Protein AF-A0A354ZAT1-F1 (afdb_monomer)

Solvent-accessible surface area (backbone atoms only — not comparable to full-atom values): 16364 Å² total; per-residue (Å²): 134,85,82,77,83,82,85,82,82,86,77,76,84,57,58,40,34,23,43,22,34,60,32,43,41,55,29,75,55,14,59,62,47,50,50,32,38,26,78,68,29,44,32,30,44,38,51,46,43,51,54,50,62,76,42,37,71,60,41,58,76,44,46,62,66,46,53,43,71,86,47,54,79,65,41,61,91,58,48,52,57,36,26,42,52,26,47,53,51,49,50,49,46,51,71,77,30,91,45,67,86,38,47,62,24,37,62,51,99,41,79,90,73,32,40,75,63,92,87,61,65,90,57,41,64,61,43,21,51,54,42,36,51,58,45,59,72,49,46,56,92,81,44,69,57,69,75,29,58,52,30,49,19,36,47,41,25,52,17,45,19,47,44,60,68,75,32,31,26,39,33,48,20,77,90,41,73,73,44,48,58,69,59,41,30,53,61,45,73,42,56,74,38,70,69,54,79,91,43,45,69,59,53,51,54,49,39,49,53,53,49,52,50,39,46,74,33,64,40,49,65,50,48,72,76,63,57,52,37,20,41,38,41,69,43,71,59,66,67,84,59,60,72,55,62,63,61,78,74,73,81,78,85,78,89,72,90,83,75,86,84,70,96,70,74,76,81,73,78,75,66,78,85,72,64,61,64,80,64,33,43,30,34,44,46,72,102

Foldseek 3Di:
DPDDDDDDDDDDAFAEEEEQLCQQQQALCNVVLLQLLLVRHQYEYEQLNVVCLVVVVVCLVPVCLQADPVLVVQADPCRSVSNNNSSVSVVVCVVVDVCVSSNYFYDDPDPVPGRDDPPPDPCLNVQLVLQLCLQLVQADPPPVRCVHSSLSSLSSNLSNQVSSVRYKYKFFDPPDRPGCNCVSCVRSVAAADADDPVCVVVVVVVVVVVVVSCVVSVNVVVVVVPGKMKIKDKDFDDCPVVVRVVVVPPPDDDPDPDDDDPVPPPPVVPDPSDSRRPPMHMYMDID

Mean predicted aligned error: 7.88 Å

pLDDT: mean 84.78, std 16.34, range [35.31, 98.25]

Nearest PDB structures (foldseek):
  5h4g-assembly1_A  TM=4.497E-01  e=1.304E+00  Pyrococcus horikoshii OT3
  1lxc-assembly1_A  TM=4.759E-01  e=4.403E+00  Escherichia coli
  4nqz-assembly1_A  TM=2.431E-01  e=9.212E-01  Pseudomonas aeruginosa PAO1
  4q9n-assembly1_D  TM=2.411E-01  e=9.212E-01  Chlamydia trachomatis F/11-96
  1khd-assembly1_D  TM=2.178E-01  e=7.306E-01  Pectobacterium carotovorum

Structure (mmCIF, N/CA/C/O backbone):
data_AF-A0A354ZAT1-F1
#
_entry.id   AF-A0A354ZAT1-F1
#
loop_
_atom_site.group_PDB
_atom_site.id
_atom_site.type_symbol
_atom_site.label_atom_id
_atom_site.label_alt_id
_atom_site.label_comp_id
_atom_site.label_asym_id
_atom_site.label_entity_id
_atom_site.label_seq_id
_atom_site.pdbx_PDB_ins_code
_atom_site.Cartn_x
_atom_site.Cartn_y
_atom_site.Cartn_z
_atom_site.occupancy
_atom_site.B_iso_or_equiv
_atom_site.auth_seq_id
_atom_site.auth_comp_id
_atom_site.auth_asym_id
_atom_site.auth_atom_id
_atom_site.pdbx_PDB_model_num
ATOM 1 N N . MET A 1 1 ? -44.331 8.308 31.724 1.00 45.69 1 MET A N 1
ATOM 2 C CA . MET A 1 1 ? -42.897 7.994 31.858 1.00 45.69 1 MET A CA 1
ATOM 3 C C . MET A 1 1 ? -42.503 7.260 30.596 1.00 45.69 1 MET A C 1
ATOM 5 O O . MET A 1 1 ? -42.995 6.163 30.393 1.00 45.69 1 MET A O 1
ATOM 9 N N . LEU A 1 2 ? -41.764 7.916 29.702 1.00 49.78 2 LEU A N 1
ATOM 10 C CA . LEU A 1 2 ? -41.142 7.254 28.558 1.00 49.78 2 LEU A CA 1
ATOM 11 C C . LEU A 1 2 ? -39.811 6.713 29.082 1.00 49.78 2 LEU A C 1
ATOM 13 O O . LEU A 1 2 ? -38.930 7.503 29.412 1.00 49.78 2 LEU A O 1
ATOM 17 N N . GLU A 1 3 ? -39.728 5.402 29.286 1.00 57.69 3 GLU A N 1
ATOM 18 C CA . GLU A 1 3 ? -38.453 4.735 29.541 1.00 57.69 3 GLU A CA 1
ATOM 19 C C . GLU A 1 3 ? -37.653 4.793 28.240 1.00 57.69 3 GLU A C 1
ATOM 21 O O . GLU A 1 3 ? -38.068 4.262 27.213 1.00 57.69 3 GLU A O 1
ATOM 26 N N . SER A 1 4 ? -36.560 5.549 28.259 1.00 65.44 4 SER A N 1
ATOM 27 C CA . SER A 1 4 ? -35.633 5.631 27.141 1.00 65.44 4 SER A CA 1
ATOM 28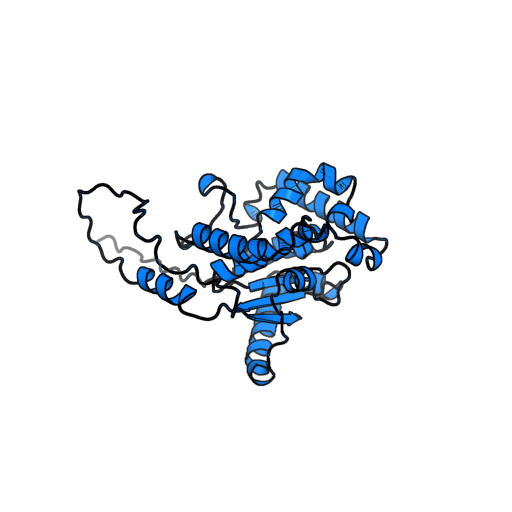 C C . SER A 1 4 ? -34.832 4.332 27.092 1.00 65.44 4 SER A C 1
ATOM 30 O O . SER A 1 4 ? -33.963 4.122 27.940 1.00 65.44 4 SER A O 1
ATOM 32 N N . ASP A 1 5 ? -35.121 3.469 26.119 1.00 65.94 5 ASP A N 1
ATOM 33 C CA . ASP A 1 5 ? -34.273 2.317 25.809 1.00 65.94 5 ASP A CA 1
ATOM 34 C C . ASP A 1 5 ? -32.888 2.816 25.382 1.00 65.94 5 ASP A C 1
ATOM 36 O O . ASP A 1 5 ? -32.735 3.586 24.431 1.00 65.94 5 ASP A O 1
ATOM 40 N N . LEU A 1 6 ? -31.870 2.421 26.143 1.00 66.19 6 LEU A N 1
ATOM 41 C CA . LEU A 1 6 ? -30.494 2.865 25.966 1.00 66.19 6 LEU A CA 1
ATOM 42 C C . LEU A 1 6 ? -29.738 1.794 25.170 1.00 66.19 6 LEU A C 1
ATOM 44 O O . LEU A 1 6 ? -29.291 0.790 25.724 1.00 66.19 6 LEU A O 1
ATOM 48 N N . GLU A 1 7 ? -29.612 1.991 23.857 1.00 61.56 7 GLU A N 1
ATOM 49 C CA . GLU A 1 7 ? -28.817 1.112 22.995 1.00 61.56 7 GLU A CA 1
ATOM 50 C C . GLU A 1 7 ? -27.321 1.448 23.109 1.00 61.56 7 GLU A C 1
ATOM 52 O O . GLU A 1 7 ? -26.850 2.496 22.668 1.00 61.56 7 GLU A O 1
ATOM 57 N N . LEU A 1 8 ? -26.550 0.531 23.698 1.00 63.03 8 LEU A N 1
ATOM 58 C CA . LEU A 1 8 ? -25.088 0.588 23.737 1.00 63.03 8 LEU A CA 1
ATOM 59 C C . LEU A 1 8 ? -24.510 -0.268 22.606 1.00 63.03 8 LEU A C 1
ATOM 61 O O . LEU A 1 8 ? -24.496 -1.496 22.691 1.00 63.03 8 LEU A O 1
ATOM 65 N N . SER A 1 9 ? -23.984 0.367 21.558 1.00 66.25 9 SER A N 1
ATOM 66 C CA . SER A 1 9 ? -23.228 -0.334 20.515 1.00 66.25 9 SER A CA 1
ATOM 67 C C . SER A 1 9 ? -21.727 -0.303 20.818 1.00 66.25 9 SER A C 1
ATOM 69 O O . SER A 1 9 ? -21.104 0.759 20.783 1.00 66.25 9 SER A O 1
ATOM 71 N N . PHE A 1 10 ? -21.116 -1.463 21.062 1.00 64.75 10 PHE A N 1
ATOM 72 C CA . PHE A 1 10 ? -19.660 -1.589 21.143 1.00 64.75 10 PHE A CA 1
ATOM 73 C C . PHE A 1 10 ? -19.090 -1.789 19.736 1.00 64.75 10 PHE A C 1
ATOM 75 O O . PHE A 1 10 ? -19.230 -2.861 19.148 1.00 64.75 10 PHE A O 1
ATOM 82 N N . ARG A 1 11 ? -18.435 -0.765 19.178 1.00 68.75 11 ARG A N 1
ATOM 83 C CA . ARG A 1 11 ? -17.692 -0.900 17.917 1.00 68.75 11 ARG A CA 1
ATOM 84 C C . ARG A 1 11 ? -16.262 -1.335 18.214 1.00 68.75 11 ARG A C 1
ATOM 86 O O . ARG A 1 11 ? -15.481 -0.587 18.795 1.00 68.75 11 ARG A O 1
ATOM 93 N N . THR A 1 12 ? -15.909 -2.553 17.815 1.00 78.19 12 THR A N 1
ATOM 94 C CA . THR A 1 12 ? -14.516 -3.008 17.855 1.00 78.19 12 THR A CA 1
ATOM 95 C C . THR A 1 12 ? -13.712 -2.215 16.826 1.00 78.19 12 THR A C 1
ATOM 97 O O . THR A 1 12 ? -14.108 -2.136 15.663 1.00 78.19 12 THR A O 1
ATOM 100 N N . ARG A 1 13 ? -12.591 -1.616 17.243 1.00 84.81 13 ARG A N 1
ATOM 101 C CA . ARG A 1 13 ? -11.712 -0.871 16.333 1.00 84.81 13 ARG A CA 1
ATOM 102 C C . ARG A 1 13 ? -11.145 -1.822 15.279 1.00 84.81 13 ARG A C 1
ATOM 104 O O . ARG A 1 13 ? -10.523 -2.827 15.628 1.00 84.81 13 ARG A O 1
ATOM 111 N N . ARG A 1 14 ? -11.361 -1.500 14.005 1.00 91.56 14 ARG A N 1
ATOM 112 C CA . ARG A 1 14 ? -10.815 -2.258 12.878 1.00 91.56 14 ARG A CA 1
ATOM 113 C C . ARG A 1 14 ? -9.308 -1.998 12.760 1.00 91.56 14 ARG A C 1
ATOM 115 O O . ARG A 1 14 ? -8.847 -0.898 13.072 1.00 91.56 14 ARG A O 1
ATOM 122 N N . PRO A 1 15 ? -8.506 -3.004 12.377 1.00 94.88 15 PRO A N 1
ATOM 123 C CA . PRO A 1 15 ? -7.102 -2.772 12.078 1.00 94.88 15 PRO A CA 1
ATOM 124 C C . PRO A 1 15 ? -6.982 -1.934 10.800 1.00 94.88 15 PRO A C 1
ATOM 126 O O . PRO A 1 15 ? -7.688 -2.198 9.828 1.00 94.88 15 PRO A O 1
ATOM 129 N N . ALA A 1 16 ? -6.074 -0.960 10.801 1.00 95.94 16 ALA A N 1
ATOM 130 C CA . ALA A 1 16 ? -5.778 -0.147 9.628 1.00 95.94 16 ALA A CA 1
ATOM 131 C C . ALA A 1 16 ? -4.630 -0.762 8.816 1.00 95.94 16 ALA A C 1
ATOM 133 O O . ALA A 1 16 ? -3.583 -1.099 9.382 1.00 95.94 16 ALA A O 1
ATOM 134 N N . TYR A 1 17 ? -4.815 -0.880 7.503 1.00 97.88 17 TYR A N 1
ATOM 135 C CA . TYR A 1 17 ? -3.774 -1.304 6.566 1.00 97.88 17 TYR A CA 1
ATOM 136 C C . TYR A 1 17 ? -3.659 -0.305 5.421 1.00 97.88 17 TYR A C 1
ATOM 138 O O . TYR A 1 17 ? -4.668 0.049 4.819 1.00 97.88 17 TYR A O 1
ATOM 146 N N . VAL A 1 18 ? -2.435 0.107 5.101 1.00 98.25 18 VAL A N 1
ATOM 147 C CA . VAL A 1 18 ? -2.127 0.824 3.861 1.00 98.25 18 VAL A CA 1
ATOM 148 C C . VAL A 1 18 ? -1.716 -0.207 2.824 1.00 98.25 18 VAL A C 1
ATOM 150 O O . VAL A 1 18 ? -0.774 -0.967 3.044 1.00 98.25 18 VAL A O 1
ATOM 153 N N . VAL A 1 19 ? -2.454 -0.288 1.726 1.00 97.81 19 VAL A N 1
ATOM 154 C CA . VAL A 1 19 ? -2.205 -1.258 0.662 1.00 97.81 19 VAL A CA 1
ATOM 155 C C . VAL A 1 19 ? -1.225 -0.648 -0.330 1.00 97.81 19 VAL A C 1
ATOM 157 O O . VAL A 1 19 ? -1.514 0.383 -0.934 1.00 97.81 19 VAL A O 1
ATOM 160 N N . ASP A 1 20 ? -0.081 -1.304 -0.502 1.00 96.81 20 ASP A N 1
ATOM 161 C CA . ASP A 1 20 ? 0.894 -0.957 -1.534 1.00 96.81 20 ASP A CA 1
ATOM 162 C C . ASP A 1 20 ? 0.234 -1.017 -2.928 1.00 96.81 20 ASP A C 1
ATOM 164 O O . ASP A 1 20 ? -0.371 -2.046 -3.264 1.00 96.81 20 ASP A O 1
ATOM 168 N N . PRO A 1 21 ? 0.344 0.034 -3.764 1.00 94.69 21 PRO A N 1
ATOM 169 C CA . PRO A 1 21 ? -0.163 0.023 -5.134 1.00 94.69 21 PRO A CA 1
ATOM 170 C C . PRO A 1 21 ? 0.288 -1.185 -5.943 1.00 94.69 21 PRO A C 1
ATOM 172 O O . PRO A 1 21 ? -0.497 -1.707 -6.726 1.00 94.69 21 PRO A O 1
ATOM 175 N N . MET A 1 22 ? 1.501 -1.690 -5.726 1.00 92.38 22 MET A N 1
ATOM 176 C CA . MET A 1 22 ? 1.994 -2.857 -6.460 1.00 92.38 22 MET A CA 1
ATOM 177 C C . MET A 1 22 ? 1.263 -4.136 -6.055 1.00 92.38 22 MET A C 1
ATOM 179 O O . MET A 1 22 ? 0.960 -4.982 -6.894 1.00 92.38 22 MET A O 1
ATOM 183 N N . LEU A 1 23 ? 0.876 -4.256 -4.786 1.00 95.38 23 LEU A N 1
ATOM 184 C CA . LEU A 1 23 ? -0.004 -5.335 -4.352 1.00 95.38 23 LEU A CA 1
ATOM 185 C C . LEU A 1 23 ? -1.415 -5.167 -4.929 1.00 95.38 23 LEU A C 1
ATOM 187 O O . LEU A 1 23 ? -2.017 -6.145 -5.370 1.00 95.38 23 LEU A O 1
ATOM 191 N N . ALA A 1 24 ? -1.954 -3.949 -4.917 1.00 94.88 24 ALA A N 1
ATOM 192 C CA . ALA A 1 24 ? -3.326 -3.697 -5.344 1.00 94.88 24 ALA A CA 1
ATOM 193 C C . ALA A 1 24 ? -3.513 -3.805 -6.866 1.00 94.88 24 ALA A C 1
ATOM 195 O O . ALA A 1 24 ? -4.515 -4.363 -7.312 1.00 94.88 24 ALA A O 1
ATOM 196 N N . LEU A 1 25 ? -2.576 -3.266 -7.644 1.00 92.69 25 LEU A N 1
ATOM 197 C CA . LEU A 1 25 ? -2.689 -3.065 -9.089 1.00 92.69 25 LEU A CA 1
ATOM 198 C C . LEU A 1 25 ? -1.881 -4.075 -9.892 1.00 92.69 25 LEU A C 1
ATOM 200 O O . LEU A 1 25 ? -2.319 -4.452 -10.969 1.00 92.69 25 LEU A O 1
ATOM 204 N N . ALA A 1 26 ? -0.726 -4.520 -9.394 1.00 87.19 26 ALA A N 1
ATOM 205 C CA . ALA A 1 26 ? 0.143 -5.422 -10.145 1.00 87.19 26 ALA A CA 1
ATOM 206 C C . ALA A 1 26 ? 0.017 -6.899 -9.782 1.00 87.19 26 ALA A C 1
ATOM 208 O O . ALA A 1 26 ? 0.496 -7.759 -10.518 1.00 87.19 26 ALA A O 1
ATOM 209 N N . SER A 1 27 ? -0.666 -7.218 -8.684 1.00 90.12 27 SER A N 1
ATOM 210 C CA . SER A 1 27 ? -1.051 -8.595 -8.409 1.00 90.12 27 SER A CA 1
ATOM 211 C C . SER A 1 27 ? -2.361 -8.940 -9.125 1.00 90.12 27 SER A C 1
ATOM 213 O O . SER A 1 27 ? -3.346 -8.215 -8.945 1.00 90.12 27 SER A O 1
ATOM 215 N N . PRO A 1 28 ? -2.472 -10.110 -9.786 1.00 89.75 28 PRO A N 1
ATOM 216 C CA . PRO A 1 28 ? -3.754 -10.598 -10.309 1.00 89.75 28 PRO A CA 1
ATOM 217 C C . PRO A 1 28 ? -4.795 -10.836 -9.196 1.00 89.75 28 PRO A C 1
ATOM 219 O O . PRO A 1 28 ? -5.991 -10.975 -9.453 1.00 89.75 28 PRO A O 1
ATOM 222 N N . HIS A 1 29 ? -4.361 -10.880 -7.933 1.00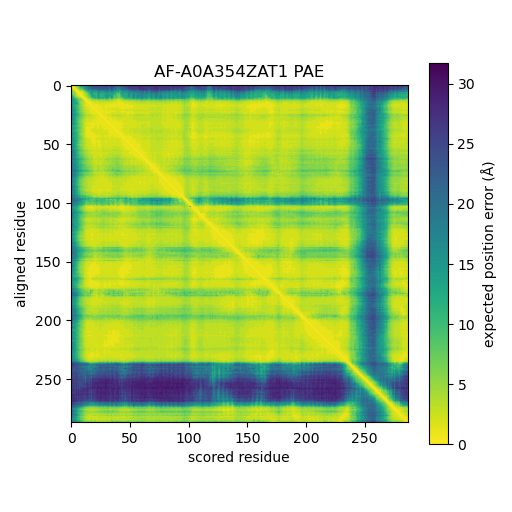 92.94 29 HIS A N 1
ATOM 223 C CA . HIS A 1 29 ? -5.224 -11.037 -6.765 1.00 92.94 29 HIS A CA 1
ATOM 224 C C . HIS A 1 29 ? -5.557 -9.714 -6.061 1.00 92.94 29 HIS A C 1
ATOM 226 O O . HIS A 1 29 ? -6.362 -9.730 -5.128 1.00 92.94 29 HIS A O 1
ATOM 232 N N . GLY A 1 30 ? -4.971 -8.587 -6.480 1.00 93.62 30 GLY A N 1
ATOM 233 C CA . GLY A 1 30 ? -5.014 -7.317 -5.751 1.00 93.62 30 GLY A CA 1
ATOM 234 C C . GLY A 1 30 ? -6.429 -6.779 -5.539 1.00 93.62 30 GLY A C 1
ATOM 235 O O . GLY A 1 30 ? -6.842 -6.564 -4.400 1.00 93.62 30 GLY A O 1
ATOM 236 N N . ALA A 1 31 ? -7.225 -6.666 -6.607 1.00 92.38 31 ALA A N 1
ATOM 237 C CA . ALA A 1 31 ? -8.613 -6.198 -6.518 1.00 92.38 31 ALA A CA 1
ATOM 238 C C . ALA A 1 31 ? -9.479 -7.077 -5.595 1.00 92.38 31 ALA A C 1
ATOM 240 O O . ALA A 1 31 ? -10.216 -6.574 -4.743 1.00 92.38 31 ALA A O 1
ATOM 241 N N . GLN A 1 32 ? -9.357 -8.404 -5.714 1.00 93.25 32 GLN A N 1
ATOM 242 C CA . GLN A 1 32 ? -10.120 -9.343 -4.886 1.00 93.25 32 GLN A CA 1
ATOM 243 C C . GLN A 1 32 ? -9.685 -9.303 -3.420 1.00 93.25 32 GLN A C 1
ATOM 245 O O . GLN A 1 32 ? -10.540 -9.342 -2.535 1.00 93.25 32 GLN A O 1
ATOM 250 N N . LEU A 1 33 ? -8.377 -9.223 -3.158 1.00 96.00 33 LEU A N 1
ATOM 251 C CA . LEU A 1 33 ? -7.825 -9.092 -1.813 1.00 96.00 33 LEU A CA 1
ATOM 252 C C . LEU A 1 33 ? -8.359 -7.827 -1.141 1.00 96.00 33 LEU A C 1
ATOM 254 O O . LEU A 1 33 ? -8.912 -7.909 -0.046 1.00 96.00 33 LEU A O 1
ATOM 258 N N . THR A 1 34 ? -8.226 -6.681 -1.810 1.00 95.44 34 THR A N 1
ATOM 259 C CA . THR A 1 34 ? -8.629 -5.375 -1.282 1.00 95.44 34 THR A CA 1
ATOM 260 C C . THR A 1 34 ? -10.136 -5.313 -1.035 1.00 95.44 34 THR A C 1
ATOM 262 O O . THR A 1 34 ? -10.565 -4.928 0.051 1.00 95.44 34 THR A O 1
ATOM 265 N N . SER A 1 35 ? -10.949 -5.782 -1.989 1.00 93.00 35 SER A N 1
ATOM 266 C CA . SER A 1 35 ? -12.410 -5.841 -1.841 1.00 93.00 35 SER A CA 1
ATOM 267 C C . SER A 1 35 ? -12.852 -6.716 -0.662 1.00 93.00 35 SER A C 1
ATOM 269 O O . SER A 1 35 ? -13.739 -6.334 0.099 1.00 93.00 35 SER A O 1
ATOM 271 N N . ARG A 1 36 ? -12.232 -7.886 -0.476 1.00 94.88 36 ARG A N 1
ATOM 272 C CA . ARG A 1 36 ? -12.567 -8.795 0.630 1.00 94.88 36 ARG A CA 1
ATOM 273 C C . ARG A 1 36 ? -12.125 -8.239 1.976 1.00 94.88 36 ARG A C 1
ATOM 275 O O . ARG A 1 36 ? -12.886 -8.267 2.944 1.00 94.88 36 ARG A O 1
ATOM 282 N N . LEU A 1 37 ? -10.903 -7.721 2.045 1.00 95.94 37 LEU A N 1
ATOM 283 C CA . LEU A 1 37 ? -10.293 -7.279 3.293 1.00 95.94 37 LEU A CA 1
ATOM 284 C C . LEU A 1 37 ? -10.949 -6.005 3.854 1.00 95.94 37 LEU A C 1
ATOM 286 O O . LEU A 1 37 ? -11.048 -5.871 5.074 1.00 95.94 37 LEU A O 1
ATOM 290 N N . SER A 1 38 ? -11.495 -5.121 3.012 1.00 94.12 38 SER A N 1
ATOM 291 C CA . SER A 1 38 ? -12.188 -3.905 3.474 1.00 94.12 38 SER A CA 1
ATOM 292 C C . SER A 1 38 ? -13.488 -4.163 4.244 1.00 94.12 38 SER A C 1
ATOM 294 O O . SER A 1 38 ? -13.993 -3.308 4.982 1.00 94.12 38 SER A O 1
ATOM 296 N N . SER A 1 39 ? -14.026 -5.382 4.154 1.00 93.00 39 SER A N 1
ATOM 297 C CA . SER A 1 39 ? -15.164 -5.793 4.977 1.00 93.00 39 SER A CA 1
ATOM 298 C C . SER A 1 39 ? -14.808 -5.888 6.470 1.00 93.00 39 SER A C 1
ATOM 300 O O . SER A 1 39 ? -15.674 -5.626 7.313 1.00 93.00 39 SER A O 1
ATOM 302 N N . VAL A 1 40 ? -13.541 -6.172 6.804 1.00 94.94 40 VAL A N 1
ATOM 303 C CA . VAL A 1 40 ? -13.059 -6.450 8.173 1.00 94.94 40 VAL A CA 1
ATOM 304 C C . VAL A 1 40 ? -11.943 -5.515 8.660 1.00 94.94 40 VAL A C 1
ATOM 306 O O . VAL A 1 40 ? -11.629 -5.519 9.850 1.00 94.94 40 VAL A O 1
ATOM 309 N N . ALA A 1 41 ? -11.361 -4.703 7.778 1.00 95.50 41 ALA A N 1
ATOM 310 C CA . ALA A 1 41 ? -10.267 -3.780 8.073 1.00 95.50 41 ALA A CA 1
ATOM 311 C C . ALA A 1 41 ? -10.543 -2.379 7.512 1.00 95.50 41 ALA A C 1
ATOM 313 O O . ALA A 1 41 ? -11.325 -2.231 6.573 1.00 95.50 41 ALA A O 1
ATOM 314 N N . ASP A 1 42 ? -9.874 -1.371 8.069 1.00 95.25 42 ASP A N 1
ATOM 315 C CA . ASP A 1 42 ? -9.853 -0.025 7.495 1.00 95.25 42 ASP A CA 1
ATOM 316 C C . ASP A 1 42 ? -8.712 0.029 6.478 1.00 95.25 42 ASP A C 1
ATOM 318 O O . ASP A 1 42 ? -7.533 0.060 6.845 1.00 95.25 42 ASP A O 1
ATOM 322 N N . LEU A 1 43 ? -9.058 -0.037 5.193 1.00 96.69 43 LEU A N 1
ATOM 323 C CA . LEU A 1 43 ? -8.066 -0.035 4.125 1.00 96.69 43 LEU A CA 1
ATOM 324 C C . LEU A 1 43 ? -7.796 1.376 3.639 1.00 96.69 43 LEU A C 1
ATOM 326 O O . LEU A 1 43 ? -8.718 2.152 3.394 1.00 96.69 43 LEU A O 1
ATOM 330 N N . TRP A 1 44 ? -6.516 1.665 3.477 1.00 97.38 44 TRP A N 1
ATOM 331 C CA . TRP A 1 44 ? -6.007 2.897 2.914 1.00 97.38 44 TRP A CA 1
ATOM 332 C C . TRP A 1 44 ? -5.301 2.586 1.603 1.00 97.38 44 TRP A C 1
ATOM 334 O O . TRP A 1 44 ? -4.473 1.677 1.547 1.00 97.38 44 TRP A O 1
ATOM 344 N N . VAL A 1 45 ? -5.626 3.337 0.560 1.00 96.19 45 VAL A N 1
ATOM 345 C CA . VAL A 1 45 ? -4.896 3.336 -0.711 1.00 96.19 45 VAL A CA 1
ATOM 346 C C . VAL A 1 45 ? -4.163 4.662 -0.864 1.00 96.19 45 VAL A C 1
ATOM 348 O O . VAL A 1 45 ? -4.532 5.668 -0.253 1.00 96.19 45 VAL A O 1
ATOM 351 N N . THR A 1 46 ? -3.082 4.657 -1.634 1.00 95.75 46 THR A N 1
ATOM 352 C CA . THR A 1 46 ? -2.223 5.832 -1.793 1.00 95.75 46 THR A CA 1
ATOM 353 C C . THR A 1 46 ? -2.681 6.744 -2.928 1.00 95.75 46 THR A C 1
ATOM 355 O O . THR A 1 46 ? -3.489 6.354 -3.771 1.00 95.75 46 THR A O 1
ATOM 358 N N . ARG A 1 47 ? -2.113 7.952 -2.995 1.00 94.19 47 ARG A N 1
ATOM 359 C CA . ARG A 1 47 ? -2.273 8.858 -4.140 1.00 94.19 47 ARG A CA 1
ATOM 360 C C . ARG A 1 47 ? -1.845 8.181 -5.444 1.00 94.19 47 ARG A C 1
ATOM 362 O O . ARG A 1 47 ? -2.590 8.205 -6.421 1.00 94.19 47 ARG A O 1
ATOM 369 N N . THR A 1 48 ? -0.691 7.514 -5.435 1.00 95.06 48 THR A N 1
ATOM 370 C CA . THR A 1 48 ? -0.184 6.774 -6.599 1.00 95.06 48 THR A CA 1
ATOM 371 C C . THR A 1 48 ? -1.182 5.734 -7.124 1.00 95.06 48 THR A C 1
ATOM 373 O O . THR A 1 48 ? -1.319 5.580 -8.336 1.00 95.06 48 THR A O 1
ATOM 376 N N . PHE A 1 49 ? -1.915 5.036 -6.246 1.00 94.75 49 PHE A N 1
ATOM 377 C CA . PHE A 1 49 ? -2.943 4.081 -6.678 1.00 94.75 49 PHE A CA 1
ATOM 378 C C . PHE A 1 49 ? -3.977 4.748 -7.599 1.00 94.75 49 PHE A C 1
ATOM 380 O O . PHE A 1 49 ? -4.261 4.235 -8.681 1.00 94.75 49 PHE A O 1
ATOM 387 N N . TRP A 1 50 ? -4.493 5.916 -7.204 1.00 92.00 50 TRP A N 1
ATOM 388 C CA . TRP A 1 50 ? -5.468 6.658 -8.003 1.00 92.00 50 TRP A CA 1
ATOM 389 C C . TRP A 1 50 ? -4.871 7.215 -9.284 1.00 92.00 50 TRP A C 1
ATOM 391 O O . TRP A 1 50 ? -5.481 7.069 -10.336 1.00 92.00 50 TRP A O 1
ATOM 401 N N . GLN A 1 51 ? -3.653 7.754 -9.229 1.00 93.31 51 GLN A N 1
ATOM 402 C CA . GLN A 1 51 ? -2.962 8.256 -10.419 1.00 93.31 51 GLN A CA 1
ATOM 403 C C . GLN A 1 51 ? -2.800 7.173 -11.494 1.00 93.31 51 GLN A C 1
ATOM 405 O O . GLN A 1 51 ? -2.999 7.447 -12.676 1.00 93.31 51 GLN A O 1
ATOM 410 N N . VAL A 1 52 ? -2.488 5.933 -11.102 1.00 93.69 52 VAL A N 1
ATOM 411 C CA . VAL A 1 52 ? -2.388 4.809 -12.046 1.00 93.69 52 VAL A CA 1
ATOM 412 C C . VAL A 1 52 ? -3.758 4.422 -12.608 1.00 93.69 52 VAL A C 1
ATOM 414 O O . VAL A 1 52 ? -3.872 4.177 -13.808 1.00 93.69 52 VAL A O 1
ATOM 417 N N . ILE A 1 53 ? -4.804 4.401 -11.776 1.00 92.38 53 ILE A N 1
ATOM 418 C CA . ILE A 1 53 ? -6.178 4.112 -12.217 1.00 92.38 53 ILE A CA 1
ATOM 419 C C . ILE A 1 53 ? -6.731 5.206 -13.141 1.00 92.38 53 ILE A C 1
ATOM 421 O O . ILE A 1 53 ? -7.427 4.895 -14.104 1.00 92.38 53 ILE A O 1
ATOM 425 N N . ASP A 1 54 ? -6.428 6.476 -12.883 1.00 91.94 54 ASP A N 1
ATOM 426 C CA . ASP A 1 54 ? -6.843 7.599 -13.728 1.00 91.94 54 ASP A CA 1
ATOM 427 C C . ASP A 1 54 ? -6.056 7.653 -15.046 1.00 91.94 54 ASP A C 1
ATOM 429 O O . ASP A 1 54 ? -6.597 8.068 -16.069 1.00 91.94 54 ASP A O 1
ATOM 433 N N . ALA A 1 55 ? -4.812 7.168 -15.052 1.00 94.50 55 ALA A N 1
ATOM 434 C CA . ALA A 1 55 ? -3.980 7.012 -16.245 1.00 94.50 55 ALA A CA 1
ATOM 435 C C . ALA A 1 55 ? -4.029 5.586 -16.834 1.00 94.50 55 ALA A C 1
ATOM 437 O O . ALA A 1 55 ? -3.077 5.138 -17.480 1.00 94.50 55 ALA A O 1
ATOM 438 N N . SER A 1 56 ? -5.120 4.847 -16.627 1.00 93.19 56 SER A N 1
ATOM 439 C CA . SER A 1 56 ? -5.194 3.427 -16.988 1.00 93.19 56 SER A CA 1
ATOM 440 C C . SER A 1 56 ? -4.974 3.152 -18.477 1.00 93.19 56 SER A C 1
ATOM 442 O O . SER A 1 56 ? -4.372 2.143 -18.830 1.00 93.19 56 SER A O 1
ATOM 444 N N . GLU A 1 57 ? -5.408 4.036 -19.379 1.00 93.25 57 GLU A N 1
ATOM 445 C CA . GLU A 1 57 ? -5.169 3.892 -20.823 1.00 93.25 57 GLU A CA 1
ATOM 446 C C . GLU A 1 57 ? -3.678 3.861 -21.165 1.00 93.25 57 GLU A C 1
ATOM 448 O O . GLU A 1 57 ? -3.240 2.990 -21.921 1.00 93.25 57 GLU A O 1
ATOM 453 N N . TYR A 1 58 ? -2.895 4.748 -20.546 1.00 94.62 58 TYR A N 1
ATOM 454 C CA . TYR A 1 58 ? -1.444 4.781 -20.697 1.00 94.62 58 TYR A CA 1
ATOM 455 C C . TYR A 1 58 ? -0.827 3.458 -20.226 1.00 94.62 58 TYR A C 1
ATOM 457 O O . TYR A 1 58 ? -0.149 2.776 -20.997 1.00 94.62 58 TYR A O 1
ATOM 465 N N . TYR A 1 59 ? -1.163 3.030 -19.010 1.00 93.62 59 TYR A N 1
ATOM 466 C CA . TYR A 1 59 ? -0.623 1.813 -18.406 1.00 93.62 59 TYR A CA 1
ATOM 467 C C . TYR A 1 59 ? -1.126 0.512 -19.055 1.00 93.62 59 TYR A C 1
ATOM 469 O O . TYR A 1 59 ? -0.443 -0.505 -19.000 1.00 93.62 59 TYR A O 1
ATOM 477 N N . ARG A 1 60 ? -2.279 0.504 -19.735 1.00 91.62 60 ARG A N 1
ATOM 478 C CA . ARG A 1 60 ? -2.692 -0.649 -20.556 1.00 91.62 60 ARG A CA 1
ATOM 479 C C . ARG A 1 60 ? -1.850 -0.768 -21.831 1.00 91.62 60 ARG A C 1
ATOM 481 O O . ARG A 1 60 ? -1.577 -1.890 -22.273 1.00 91.62 60 ARG A O 1
ATOM 488 N N . SER A 1 61 ? -1.456 0.369 -22.413 1.00 93.69 61 SER A N 1
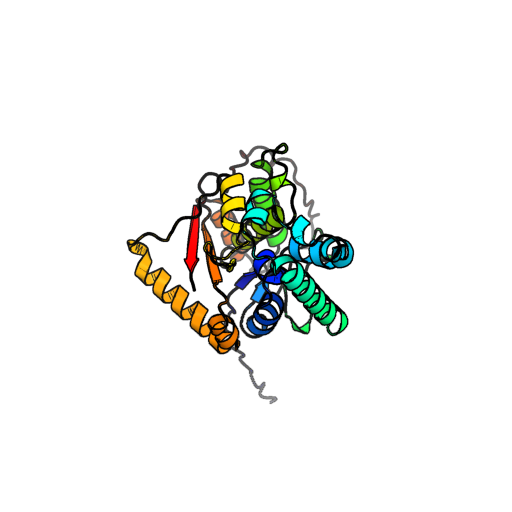ATOM 489 C CA . SER A 1 61 ? -0.634 0.419 -23.629 1.00 93.69 61 SER A CA 1
ATOM 490 C C . SER A 1 61 ? 0.823 0.029 -23.366 1.00 93.69 61 SER A C 1
ATOM 492 O O . SER A 1 61 ? 1.391 -0.738 -24.142 1.00 93.69 61 SER A O 1
ATOM 494 N N . ASP A 1 62 ? 1.377 0.467 -22.234 1.00 93.19 62 ASP A N 1
ATOM 495 C CA . ASP A 1 62 ? 2.718 0.117 -21.769 1.00 93.19 62 ASP A CA 1
ATOM 496 C C . ASP A 1 62 ? 2.681 -0.319 -20.291 1.00 93.19 62 ASP A C 1
ATOM 498 O O . ASP A 1 62 ? 2.938 0.476 -19.385 1.00 93.19 62 ASP A O 1
ATOM 502 N N . PRO A 1 63 ? 2.331 -1.588 -20.014 1.00 89.75 63 PRO A N 1
ATOM 503 C CA . PRO A 1 63 ? 2.185 -2.081 -18.646 1.00 89.75 63 PRO A CA 1
ATOM 504 C C . PRO A 1 63 ? 3.505 -2.108 -17.875 1.00 89.75 63 PRO A C 1
ATOM 506 O O . PRO A 1 63 ? 3.510 -1.986 -16.653 1.00 89.75 63 PRO A O 1
ATOM 509 N N . LEU A 1 64 ? 4.634 -2.237 -18.575 1.00 88.88 64 LEU A N 1
ATOM 510 C CA . LEU A 1 64 ? 5.946 -2.323 -17.941 1.00 88.88 64 LEU A CA 1
ATOM 511 C C . LEU A 1 64 ? 6.484 -0.951 -17.512 1.00 88.88 64 LEU A C 1
ATOM 513 O O . LEU A 1 64 ? 7.400 -0.905 -16.689 1.00 88.88 64 LEU A O 1
ATOM 517 N N . ALA A 1 65 ? 5.884 0.149 -17.986 1.00 90.25 65 ALA A N 1
ATOM 518 C CA . ALA A 1 65 ? 6.210 1.512 -17.561 1.00 90.25 65 ALA A CA 1
ATOM 519 C C . ALA A 1 65 ? 6.036 1.734 -16.051 1.00 90.25 65 ALA A C 1
ATOM 521 O O . ALA A 1 65 ? 6.667 2.625 -15.484 1.00 90.25 65 ALA A O 1
ATOM 522 N N . LEU A 1 66 ? 5.209 0.917 -15.384 1.00 88.81 66 LEU A N 1
ATOM 523 C CA . LEU A 1 66 ? 5.026 0.990 -13.936 1.00 88.81 66 LEU A CA 1
ATOM 524 C C . LEU A 1 66 ? 6.305 0.623 -13.172 1.00 88.81 66 LEU A C 1
ATOM 526 O O . LEU A 1 66 ? 6.522 1.177 -12.101 1.00 88.81 66 LEU A O 1
ATOM 530 N N . TRP A 1 67 ? 7.144 -0.268 -13.710 1.00 89.69 67 TRP A N 1
ATOM 531 C CA . TRP A 1 67 ? 8.354 -0.793 -13.065 1.00 89.69 67 TRP A CA 1
ATOM 532 C C . TRP A 1 67 ? 9.634 -0.127 -13.584 1.00 89.69 67 TRP A C 1
ATOM 534 O O . TRP A 1 67 ? 9.677 0.289 -14.746 1.00 89.69 67 TRP A O 1
ATOM 544 N N . PRO A 1 68 ? 10.715 -0.076 -12.782 1.00 87.19 68 PRO A N 1
ATOM 545 C CA . PRO A 1 68 ? 12.026 0.326 -13.271 1.00 87.19 68 PRO A CA 1
ATOM 546 C C . PRO A 1 68 ? 12.641 -0.815 -14.092 1.00 87.19 68 PRO A C 1
ATOM 548 O O . PRO A 1 68 ? 12.286 -1.983 -13.910 1.00 87.19 68 PRO A O 1
ATOM 551 N N . GLU A 1 69 ? 13.584 -0.492 -14.973 1.00 87.81 69 GLU A N 1
ATOM 552 C CA . GLU A 1 69 ? 14.219 -1.478 -15.855 1.00 87.81 69 GLU A CA 1
ATOM 553 C C . GLU A 1 69 ? 14.826 -2.657 -15.077 1.00 87.81 69 GLU A C 1
ATOM 555 O O . GLU A 1 69 ? 14.570 -3.806 -15.431 1.00 87.81 69 GLU A O 1
ATOM 560 N N . GLU A 1 70 ? 15.487 -2.393 -13.941 1.00 86.88 70 GLU A N 1
ATOM 561 C CA . GLU A 1 70 ? 16.141 -3.439 -13.135 1.00 86.88 70 GLU A CA 1
ATOM 562 C C . GLU A 1 70 ? 15.173 -4.504 -12.598 1.00 86.88 70 GLU A C 1
ATOM 564 O O . GLU A 1 70 ? 15.565 -5.643 -12.350 1.00 86.88 70 GLU A O 1
ATOM 569 N N . VAL A 1 71 ? 13.902 -4.147 -12.386 1.00 86.88 71 VAL A N 1
ATOM 570 C CA . VAL A 1 71 ? 12.888 -5.101 -11.913 1.00 86.88 71 VAL A CA 1
ATOM 571 C C . VAL A 1 71 ? 12.240 -5.819 -13.092 1.00 86.88 71 VAL A C 1
ATOM 573 O O . VAL A 1 71 ? 11.933 -7.003 -12.963 1.00 86.88 71 VAL A O 1
ATOM 576 N N . ARG A 1 72 ? 12.065 -5.141 -14.240 1.00 88.81 72 ARG A N 1
ATOM 577 C CA . ARG A 1 72 ? 11.436 -5.713 -15.446 1.00 88.81 72 ARG A CA 1
ATOM 578 C C . ARG A 1 72 ? 12.156 -6.969 -15.923 1.00 88.81 72 ARG A C 1
ATOM 580 O O . ARG A 1 72 ? 11.492 -7.926 -16.308 1.00 88.81 72 ARG A O 1
ATOM 587 N N . GLU A 1 73 ? 13.486 -6.988 -15.857 1.00 86.50 73 GLU A N 1
ATOM 588 C CA . GLU A 1 73 ? 14.301 -8.135 -16.287 1.00 86.50 73 GLU A CA 1
ATOM 589 C C . GLU A 1 73 ? 13.985 -9.428 -15.516 1.00 86.50 73 GLU A C 1
ATOM 591 O O . GLU A 1 73 ? 14.130 -10.524 -16.056 1.00 86.50 73 GLU A O 1
ATOM 596 N N . GLY A 1 74 ? 13.533 -9.313 -14.263 1.00 85.25 74 GLY A N 1
ATOM 597 C CA . GLY A 1 74 ? 13.183 -10.449 -13.407 1.00 85.25 74 GLY A CA 1
ATOM 598 C C . GLY A 1 74 ? 11.703 -10.838 -13.432 1.00 85.25 74 GLY A C 1
ATOM 599 O O . GLY A 1 74 ? 11.303 -11.743 -12.694 1.00 85.25 74 GLY A O 1
ATOM 600 N N . MET A 1 75 ? 10.868 -10.150 -14.215 1.00 89.12 75 MET A N 1
ATOM 601 C CA . MET A 1 75 ? 9.425 -10.395 -14.236 1.00 89.12 75 MET A CA 1
ATOM 602 C C . MET A 1 75 ? 9.056 -11.601 -15.111 1.00 89.12 75 MET A C 1
ATOM 604 O O . MET A 1 75 ? 9.705 -11.861 -16.124 1.00 89.12 75 MET A O 1
ATOM 608 N N . PRO A 1 76 ? 7.987 -12.342 -14.761 1.00 89.94 76 PRO A N 1
ATOM 609 C CA . PRO A 1 76 ? 7.467 -13.383 -15.636 1.00 89.94 76 PRO A CA 1
ATOM 610 C C . PRO A 1 76 ? 6.920 -12.773 -16.932 1.00 89.94 76 PRO A C 1
ATOM 612 O O . PRO A 1 76 ? 6.382 -11.667 -16.929 1.00 89.94 76 PRO A O 1
ATOM 615 N N . GLU A 1 77 ? 6.964 -13.535 -18.027 1.00 89.38 77 GLU A N 1
ATOM 616 C CA . GLU A 1 77 ? 6.412 -13.110 -19.326 1.00 89.38 77 GLU A CA 1
ATOM 617 C C . GLU A 1 77 ? 4.918 -12.740 -19.246 1.00 89.38 77 GLU A C 1
ATOM 619 O O . GLU A 1 77 ? 4.442 -11.901 -20.010 1.00 89.38 77 GLU A O 1
ATOM 624 N N . SER A 1 78 ? 4.178 -13.325 -18.294 1.00 90.69 78 SER A N 1
ATOM 625 C CA . SER A 1 78 ? 2.760 -13.029 -18.064 1.00 90.69 78 SER A CA 1
ATOM 626 C C . SER A 1 78 ? 2.503 -11.689 -17.375 1.00 90.69 78 SER A C 1
ATOM 628 O O . SER A 1 78 ? 1.375 -11.210 -17.428 1.00 90.69 78 SER A O 1
ATOM 630 N N . ALA A 1 79 ? 3.510 -11.052 -16.765 1.00 90.06 79 ALA A N 1
ATOM 631 C CA . ALA A 1 79 ? 3.313 -9.902 -15.881 1.00 90.06 79 ALA A CA 1
ATOM 632 C C . ALA A 1 79 ? 2.572 -8.734 -16.542 1.00 90.06 79 ALA A C 1
ATOM 634 O O . ALA A 1 79 ? 1.712 -8.105 -15.928 1.00 90.06 79 ALA A O 1
ATOM 635 N N . ALA A 1 80 ? 2.892 -8.458 -17.807 1.00 91.62 80 ALA A N 1
ATOM 636 C CA . ALA A 1 80 ? 2.231 -7.418 -18.583 1.00 91.62 80 ALA A CA 1
ATOM 637 C C . ALA A 1 80 ? 0.726 -7.689 -18.736 1.00 91.62 80 ALA A C 1
ATOM 639 O O . ALA A 1 80 ? -0.083 -6.770 -18.629 1.00 91.62 80 ALA A O 1
ATOM 640 N N . GLU A 1 81 ? 0.353 -8.946 -18.979 1.00 92.56 81 GLU A N 1
ATOM 641 C CA . GLU A 1 81 ? -1.045 -9.341 -19.141 1.00 92.56 81 GLU A CA 1
ATOM 642 C C . GLU A 1 81 ? -1.777 -9.409 -17.799 1.00 92.56 81 GLU A C 1
ATOM 644 O O . GLU A 1 81 ? -2.887 -8.891 -17.684 1.00 92.56 81 GLU A O 1
ATOM 649 N N . ASP A 1 82 ? -1.121 -9.944 -16.767 1.00 90.75 82 ASP A N 1
ATOM 650 C CA . ASP A 1 82 ? -1.646 -9.984 -15.401 1.00 90.75 82 ASP A CA 1
ATOM 651 C C . ASP A 1 82 ? -1.976 -8.566 -14.899 1.00 90.75 82 ASP A C 1
ATOM 653 O O . ASP A 1 82 ? -3.040 -8.331 -14.319 1.00 90.75 82 ASP A O 1
ATOM 657 N N . PHE A 1 83 ? -1.109 -7.590 -15.188 1.00 92.00 83 PHE A N 1
ATOM 658 C CA . PHE A 1 83 ? -1.337 -6.186 -14.849 1.00 92.00 83 PHE A CA 1
ATOM 659 C C . PHE A 1 83 ? -2.482 -5.555 -15.651 1.00 92.00 83 PHE A C 1
ATOM 661 O O . PHE A 1 83 ? -3.335 -4.882 -15.070 1.00 92.00 83 PHE A O 1
ATOM 668 N N . ARG A 1 84 ? -2.573 -5.798 -16.969 1.00 93.31 84 ARG A N 1
ATOM 669 C CA . ARG A 1 84 ? -3.719 -5.325 -17.772 1.00 93.31 84 ARG A CA 1
ATOM 670 C C . ARG A 1 84 ? -5.037 -5.872 -17.239 1.00 93.31 84 ARG A C 1
ATOM 672 O O . ARG A 1 84 ? -6.013 -5.127 -17.144 1.00 93.31 84 ARG A O 1
ATOM 679 N N . GLN A 1 85 ? -5.061 -7.152 -16.872 1.00 92.25 85 GLN A N 1
ATOM 680 C CA . GLN A 1 85 ? -6.238 -7.784 -16.292 1.00 92.25 85 GLN A CA 1
ATOM 681 C C . GLN A 1 85 ? -6.592 -7.161 -14.938 1.00 92.25 85 GLN A C 1
ATOM 683 O O . GLN A 1 85 ? -7.762 -6.875 -14.683 1.00 92.25 85 GLN A O 1
ATOM 688 N N . ALA A 1 86 ? -5.600 -6.909 -14.084 1.00 92.06 86 ALA A N 1
ATOM 689 C CA . ALA A 1 86 ? -5.812 -6.255 -12.800 1.00 92.06 86 ALA A CA 1
ATOM 690 C C . ALA A 1 86 ? -6.357 -4.822 -12.956 1.00 92.06 86 ALA A C 1
ATOM 692 O O . ALA A 1 86 ? -7.312 -4.464 -12.262 1.00 92.06 86 ALA A O 1
ATOM 693 N N . LEU A 1 87 ? -5.835 -4.031 -13.901 1.00 92.81 87 LEU A N 1
ATOM 694 C CA . LEU A 1 87 ? -6.378 -2.706 -14.226 1.00 92.81 87 LEU A CA 1
ATOM 695 C C . LEU A 1 87 ? -7.828 -2.788 -14.711 1.00 92.81 87 LEU A C 1
ATOM 697 O O . LEU A 1 87 ? -8.677 -2.060 -14.201 1.00 92.81 87 LEU A O 1
ATOM 701 N N . ALA A 1 88 ? -8.134 -3.704 -15.634 1.00 91.38 88 ALA A N 1
ATOM 702 C CA . ALA A 1 88 ? -9.493 -3.887 -16.140 1.00 91.38 88 ALA A CA 1
ATOM 703 C C . ALA A 1 88 ? -10.488 -4.240 -15.019 1.00 91.38 88 ALA A C 1
ATOM 705 O O . ALA A 1 88 ? -11.608 -3.730 -14.997 1.00 91.38 88 ALA A O 1
ATOM 706 N N . LEU A 1 89 ? -10.073 -5.065 -14.050 1.00 91.06 89 LEU A N 1
ATOM 707 C CA . LEU A 1 89 ? -10.890 -5.384 -12.876 1.00 91.06 89 LEU A CA 1
ATOM 708 C C . LEU A 1 89 ? -11.151 -4.150 -12.009 1.00 91.06 89 LEU A C 1
ATOM 710 O O . LEU A 1 89 ? -12.281 -3.938 -11.573 1.00 91.06 89 LEU A O 1
ATOM 714 N N . TRP A 1 90 ? -10.137 -3.324 -11.754 1.00 91.38 90 TRP A N 1
ATOM 715 C CA . TRP A 1 90 ? -10.315 -2.101 -10.969 1.00 91.38 90 TRP A CA 1
ATOM 716 C C . TRP A 1 90 ? -11.211 -1.075 -11.655 1.00 91.38 90 TRP A C 1
ATOM 718 O O . TRP A 1 90 ? -12.004 -0.408 -10.992 1.00 91.38 90 TRP A O 1
ATOM 728 N N . GLU A 1 91 ? -11.139 -0.980 -12.976 1.00 89.06 91 GLU A N 1
ATOM 729 C CA . GLU A 1 91 ? -12.040 -0.136 -13.756 1.00 89.06 91 GLU A CA 1
ATOM 730 C C . GLU A 1 91 ? -13.473 -0.641 -13.715 1.00 89.06 91 GLU A C 1
ATOM 732 O O . GLU A 1 91 ? -14.392 0.155 -13.537 1.00 89.06 91 GLU A O 1
ATOM 737 N N . GLU A 1 92 ? -13.674 -1.956 -13.814 1.00 88.06 92 GLU A N 1
ATOM 738 C CA . GLU A 1 92 ? -14.993 -2.554 -13.632 1.00 88.06 92 GLU A CA 1
ATOM 739 C C . GLU A 1 92 ? -15.541 -2.224 -12.235 1.00 88.06 92 GLU A C 1
ATOM 741 O O . GLU A 1 92 ? -16.691 -1.803 -12.099 1.00 88.06 92 GLU A O 1
ATOM 746 N N . VAL A 1 93 ? -14.712 -2.347 -11.190 1.00 85.50 93 VAL A N 1
ATOM 747 C CA . VAL A 1 93 ? -15.095 -1.984 -9.818 1.00 85.50 93 VAL A CA 1
ATOM 748 C C . VAL A 1 93 ? -15.470 -0.502 -9.731 1.00 85.50 93 VAL A C 1
ATOM 750 O O . VAL A 1 93 ? -16.517 -0.196 -9.163 1.00 85.50 93 VAL A O 1
ATOM 753 N N . ARG A 1 94 ? -14.684 0.398 -10.335 1.00 84.44 94 ARG A N 1
ATOM 754 C CA . ARG A 1 94 ? -14.949 1.849 -10.395 1.00 84.44 94 ARG A CA 1
ATOM 755 C C . ARG A 1 94 ? -16.222 2.205 -11.170 1.00 84.44 94 ARG A C 1
ATOM 757 O O . ARG A 1 94 ? -16.868 3.199 -10.862 1.00 84.44 94 ARG A O 1
ATOM 764 N N . GLN A 1 95 ? -16.578 1.434 -12.194 1.00 84.56 95 GLN A N 1
ATOM 765 C CA . GLN A 1 95 ? -17.792 1.667 -12.984 1.00 84.56 95 GLN A CA 1
ATOM 766 C C . GLN A 1 95 ? -19.047 1.130 -12.290 1.00 84.56 95 GLN A C 1
ATOM 768 O O . GLN A 1 95 ? -20.114 1.735 -12.374 1.00 84.56 95 GLN A O 1
ATOM 773 N N . ARG A 1 96 ? -18.938 -0.028 -11.628 1.00 80.44 96 ARG A N 1
ATOM 774 C CA . ARG A 1 96 ? -20.067 -0.700 -10.960 1.00 80.44 96 ARG A CA 1
ATOM 775 C C . ARG A 1 96 ? -20.386 -0.111 -9.600 1.00 80.44 96 ARG A C 1
ATOM 777 O O . ARG A 1 96 ? -21.525 -0.175 -9.147 1.00 80.44 96 ARG A O 1
ATOM 784 N N . THR A 1 97 ? -19.364 0.395 -8.936 1.00 63.84 97 THR A N 1
ATOM 785 C CA . THR A 1 97 ? -19.441 1.009 -7.625 1.00 63.84 97 THR A CA 1
ATOM 786 C C . THR A 1 97 ? -18.703 2.326 -7.750 1.00 63.84 97 THR A C 1
ATOM 788 O O . THR A 1 97 ? -17.613 2.354 -8.303 1.00 63.84 97 THR A O 1
ATOM 791 N N . ASP A 1 98 ? -19.217 3.406 -7.185 1.00 66.50 98 ASP A N 1
ATOM 792 C CA . ASP A 1 98 ? -18.441 4.626 -6.908 1.00 66.50 98 ASP A CA 1
ATOM 793 C C . ASP A 1 98 ? -17.300 4.373 -5.887 1.00 66.50 98 ASP A C 1
ATOM 795 O O . ASP A 1 98 ? -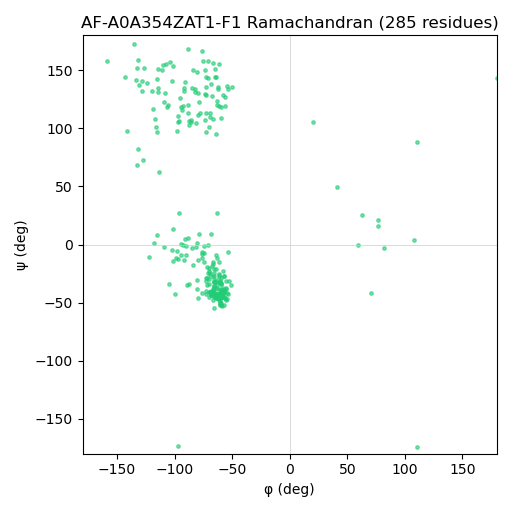16.922 5.254 -5.123 1.00 66.50 98 ASP A O 1
ATOM 799 N N . LEU A 1 99 ? -16.791 3.135 -5.823 1.00 67.50 99 LEU A N 1
ATOM 800 C CA . LEU A 1 99 ? -15.825 2.572 -4.887 1.00 67.50 99 LEU A CA 1
ATOM 801 C C . LEU A 1 99 ? -16.270 2.621 -3.417 1.00 67.50 99 LEU A C 1
ATOM 803 O O . LEU A 1 99 ? -15.586 2.062 -2.556 1.00 67.50 99 LEU A O 1
ATOM 807 N N . SER A 1 100 ? -17.463 3.157 -3.125 1.00 64.88 100 SER A N 1
ATOM 808 C CA . SER A 1 100 ? -18.036 3.232 -1.774 1.00 64.88 100 SER A CA 1
ATOM 809 C C . SER A 1 100 ? -18.206 1.854 -1.131 1.00 64.88 100 SER A C 1
ATOM 811 O O . SER A 1 100 ? -17.993 1.678 0.072 1.00 64.88 100 SER A O 1
ATOM 813 N N . HIS A 1 101 ? -18.511 0.833 -1.936 1.00 68.81 101 HIS A N 1
ATOM 814 C CA . HIS A 1 101 ? -18.650 -0.546 -1.472 1.00 68.81 101 HIS A CA 1
ATOM 815 C C . HIS A 1 101 ? -17.320 -1.172 -1.038 1.00 68.81 101 HIS A C 1
ATOM 817 O O . HIS A 1 101 ? -17.318 -2.058 -0.183 1.00 68.81 101 HIS A O 1
ATOM 823 N N . CYS A 1 102 ? -16.194 -0.697 -1.576 1.00 70.31 102 CYS A N 1
ATOM 824 C CA . CYS A 1 102 ? -14.869 -1.173 -1.202 1.00 70.31 102 CYS A CA 1
ATOM 825 C C . CYS A 1 102 ? -14.341 -0.524 0.083 1.00 70.31 102 CYS A C 1
ATOM 827 O O . CYS A 1 102 ? -13.270 -0.937 0.509 1.00 70.31 102 CYS A O 1
ATOM 829 N N . ARG A 1 103 ? -15.065 0.421 0.715 1.00 86.81 103 ARG A N 1
ATOM 830 C CA . ARG A 1 103 ? -14.677 1.102 1.972 1.00 86.81 103 ARG A CA 1
ATOM 831 C C . ARG A 1 103 ? -13.184 1.455 2.017 1.00 86.81 103 ARG A C 1
ATOM 833 O O . ARG A 1 103 ? -12.478 1.101 2.963 1.00 86.81 103 ARG A O 1
ATOM 840 N N . LEU A 1 104 ? -12.712 2.085 0.945 1.00 92.88 104 LEU A N 1
ATOM 841 C CA . LEU A 1 104 ? -11.334 2.540 0.823 1.00 92.88 104 LEU A CA 1
ATOM 842 C C . LEU A 1 104 ? -11.232 3.967 1.338 1.00 92.88 104 LEU A C 1
ATOM 844 O O . LEU A 1 104 ? -12.100 4.791 1.068 1.00 92.88 104 LEU A O 1
ATOM 848 N N . ASN A 1 105 ? -10.154 4.236 2.055 1.00 95.00 105 ASN A N 1
ATOM 849 C CA . ASN A 1 105 ? -9.780 5.558 2.527 1.00 95.00 105 ASN A CA 1
ATOM 850 C C . ASN A 1 105 ? -8.529 5.998 1.767 1.00 95.00 105 ASN A C 1
ATOM 852 O O . ASN A 1 105 ? -7.723 5.158 1.358 1.00 95.00 105 ASN A O 1
ATOM 856 N N . TRP A 1 106 ? -8.349 7.293 1.559 1.00 95.00 106 TRP A N 1
ATOM 857 C CA . TRP A 1 106 ? -7.170 7.816 0.878 1.00 95.00 106 TRP A CA 1
ATOM 858 C C . TRP A 1 106 ? -6.941 9.281 1.218 1.00 95.00 106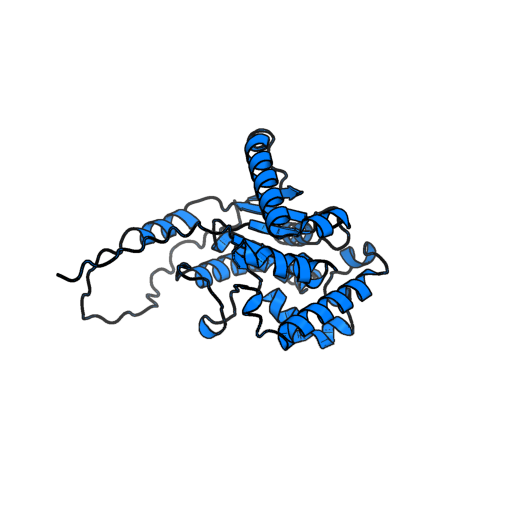 TRP A C 1
ATOM 860 O O . TRP A 1 106 ? -7.858 10.013 1.594 1.00 95.00 106 TRP A O 1
ATOM 870 N N . VAL A 1 107 ? -5.693 9.698 1.038 1.00 92.75 107 VAL A N 1
ATOM 871 C CA . VAL A 1 107 ? -5.267 11.093 1.129 1.00 92.75 107 VAL A CA 1
ATOM 872 C C . VAL A 1 107 ? -5.021 11.594 -0.293 1.00 92.75 107 VAL A C 1
ATOM 874 O O . VAL A 1 107 ? -4.221 11.003 -1.016 1.00 92.75 107 VAL A O 1
ATOM 877 N N . SER A 1 108 ? -5.753 12.630 -0.703 1.00 89.06 108 SER A N 1
ATOM 878 C CA . SER A 1 108 ? -5.565 13.334 -1.981 1.00 89.06 108 SER A CA 1
ATOM 879 C C . SER A 1 108 ? -4.707 14.593 -1.783 1.00 89.06 108 SER A C 1
ATOM 881 O O . SER A 1 108 ? -4.189 14.850 -0.698 1.00 89.06 108 SER A O 1
ATOM 883 N N . ASP A 1 109 ? -4.574 15.404 -2.829 1.00 83.31 109 ASP A N 1
ATOM 884 C CA . ASP A 1 109 ? -3.914 16.716 -2.799 1.00 83.31 109 ASP A CA 1
ATOM 885 C C . ASP A 1 109 ? -4.717 17.761 -2.011 1.00 83.31 109 ASP A C 1
ATOM 887 O O . ASP A 1 109 ? -4.176 18.767 -1.554 1.00 83.31 109 ASP A O 1
ATOM 891 N N . SER A 1 110 ? -6.016 17.516 -1.822 1.00 84.50 110 SER A N 1
ATOM 892 C CA . SER A 1 110 ? -6.913 18.371 -1.052 1.00 84.50 110 SER A CA 1
ATOM 893 C C . SER A 1 110 ? -7.762 17.568 -0.065 1.00 84.50 110 SER A C 1
ATOM 895 O O . SER A 1 110 ? -8.102 16.403 -0.293 1.00 84.50 110 SER A O 1
ATOM 897 N N . LEU A 1 111 ? -8.165 18.209 1.039 1.00 84.19 111 LEU A N 1
ATOM 898 C CA . LEU A 1 111 ? -9.091 17.610 2.009 1.00 84.19 111 LEU A CA 1
ATOM 899 C C . LEU A 1 111 ? -10.453 17.281 1.382 1.00 84.19 111 LEU A C 1
ATOM 901 O O . LEU A 1 111 ? -11.079 16.306 1.775 1.00 84.19 111 LEU A O 1
ATOM 905 N N . THR A 1 112 ? -10.896 18.070 0.401 1.00 86.62 112 THR A N 1
ATOM 906 C CA . THR A 1 112 ? -12.184 17.896 -0.288 1.00 86.62 112 THR A CA 1
ATOM 907 C C . THR A 1 112 ? -12.229 16.678 -1.204 1.00 86.62 112 THR A C 1
ATOM 909 O O . THR A 1 112 ? -13.310 16.168 -1.479 1.00 86.62 112 THR A O 1
ATOM 912 N N . GLU A 1 113 ? -11.074 16.218 -1.678 1.00 86.06 113 GLU A N 1
ATOM 913 C CA . GLU A 1 113 ? -10.941 15.040 -2.545 1.00 86.06 113 GLU A CA 1
ATOM 914 C C . GLU A 1 113 ? -10.448 13.806 -1.784 1.00 86.06 113 GLU A C 1
ATOM 916 O O . GLU A 1 113 ? -10.333 12.727 -2.360 1.00 86.06 113 GLU A O 1
ATOM 921 N N . SER A 1 114 ? -10.117 13.963 -0.503 1.00 89.69 114 SER A N 1
ATOM 922 C CA . SER A 1 114 ? -9.691 12.871 0.367 1.00 89.69 114 SER A CA 1
ATOM 923 C C . SER A 1 114 ? -10.902 12.143 0.948 1.00 89.69 114 SER A C 1
ATOM 925 O O . SER A 1 114 ? -11.940 12.753 1.207 1.00 89.69 114 SER A O 1
ATOM 927 N N . ALA A 1 115 ? -10.754 10.848 1.220 1.00 91.94 115 ALA A N 1
ATOM 928 C CA . ALA A 1 115 ? -11.758 10.074 1.941 1.00 91.94 115 ALA A CA 1
ATOM 929 C C . ALA A 1 115 ? -11.162 9.534 3.236 1.00 91.94 115 ALA A C 1
ATOM 931 O O . ALA A 1 115 ? -10.235 8.721 3.225 1.00 91.94 115 ALA A O 1
ATOM 932 N N . PHE A 1 116 ? -11.722 9.984 4.354 1.00 91.75 116 PHE A N 1
ATOM 933 C CA . PHE A 1 116 ? -11.276 9.625 5.691 1.00 91.75 116 PHE A CA 1
ATOM 934 C C . PHE A 1 116 ? -12.363 8.831 6.423 1.00 91.75 116 PHE A C 1
ATOM 936 O O . PHE A 1 116 ? -13.543 9.174 6.311 1.00 91.75 116 PHE A O 1
ATOM 943 N N . PRO A 1 117 ? -11.998 7.815 7.221 1.00 90.56 117 PRO A N 1
ATOM 944 C CA . PRO A 1 117 ? -12.936 7.199 8.144 1.00 90.56 117 PRO A CA 1
ATOM 945 C C . PRO A 1 117 ? -13.261 8.155 9.302 1.00 90.56 117 PRO A C 1
ATOM 947 O O . PRO A 1 117 ? -12.473 9.046 9.643 1.00 90.56 117 PRO A O 1
ATOM 950 N N . ASP A 1 118 ? -14.406 7.934 9.949 1.00 85.81 118 ASP A N 1
ATOM 951 C CA . ASP A 1 118 ? -14.816 8.695 11.132 1.00 85.81 118 ASP A CA 1
ATOM 952 C C . ASP A 1 118 ? -13.735 8.662 12.226 1.00 85.81 118 ASP A C 1
ATOM 954 O O . ASP A 1 118 ? -13.175 7.609 12.543 1.00 85.81 118 ASP A O 1
ATOM 958 N N . GLY A 1 119 ? -13.468 9.815 12.845 1.00 86.38 119 GLY A N 1
ATOM 959 C CA . GLY A 1 119 ? -12.473 9.928 13.916 1.00 86.38 119 GLY A CA 1
ATOM 960 C C . GLY A 1 119 ? -11.020 9.930 13.434 1.00 86.38 119 GLY A C 1
ATOM 961 O O . GLY A 1 119 ? -10.112 9.718 14.237 1.00 86.38 119 GLY A O 1
ATOM 962 N N . THR A 1 120 ? -10.786 10.163 12.140 1.00 89.44 120 THR A N 1
ATOM 963 C CA . THR A 1 120 ? -9.443 10.452 11.626 1.00 89.44 120 THR A CA 1
ATOM 964 C C . THR A 1 120 ? -8.906 11.741 12.239 1.00 89.44 120 THR A C 1
ATOM 966 O O . THR A 1 120 ? -9.618 12.740 12.326 1.00 89.44 120 THR A O 1
ATOM 969 N N . ALA A 1 121 ? -7.641 11.715 12.659 1.00 89.25 121 ALA A N 1
ATOM 970 C CA . ALA A 1 121 ? -6.985 12.874 13.244 1.00 89.25 121 ALA A CA 1
ATOM 971 C C . ALA A 1 121 ? -6.905 14.033 12.224 1.00 89.25 121 ALA A C 1
ATOM 973 O O . ALA A 1 121 ? -6.522 13.801 11.073 1.00 89.25 121 ALA A O 1
ATOM 974 N N . PRO A 1 122 ? -7.238 15.275 12.623 1.00 87.69 122 PRO A N 1
ATOM 975 C CA . PRO A 1 122 ? -7.347 16.410 11.700 1.00 87.69 122 PRO A CA 1
ATOM 976 C C . PRO A 1 122 ? -6.009 16.815 11.064 1.00 87.69 122 PRO A C 1
ATOM 978 O O . PRO A 1 122 ? -5.987 17.424 10.001 1.00 87.69 122 PRO A O 1
ATOM 981 N N . ASP A 1 123 ? -4.891 16.450 11.690 1.00 90.38 123 ASP A N 1
ATOM 982 C CA . ASP A 1 123 ? -3.529 16.729 11.236 1.00 90.38 123 ASP A CA 1
ATOM 983 C C . ASP A 1 123 ? -2.943 15.615 10.342 1.00 90.38 123 ASP A C 1
ATOM 985 O O . ASP A 1 123 ? -1.762 15.659 9.992 1.00 90.38 123 ASP A O 1
ATOM 989 N N . LEU A 1 124 ? -3.728 14.585 9.986 1.00 92.25 124 LEU A N 1
ATOM 990 C CA . LEU A 1 124 ? -3.238 13.439 9.210 1.00 92.25 124 LEU A CA 1
ATOM 991 C C . LEU A 1 124 ? -2.612 13.873 7.879 1.00 92.25 124 LEU A C 1
ATOM 993 O O . LEU A 1 124 ? -1.529 13.397 7.546 1.00 92.25 124 LEU A O 1
ATOM 997 N N . LEU A 1 125 ? -3.272 14.771 7.139 1.00 92.31 125 LEU A N 1
ATOM 998 C CA . LEU A 1 125 ? -2.777 15.261 5.849 1.00 92.31 125 LEU A CA 1
ATOM 999 C C . LEU A 1 125 ? -1.426 15.969 6.012 1.00 92.31 125 LEU A C 1
ATOM 1001 O O . LEU A 1 125 ? -0.476 15.658 5.304 1.00 92.31 125 LEU A O 1
ATOM 1005 N N . GLU A 1 126 ? -1.310 16.868 6.989 1.00 91.44 126 GLU A N 1
ATOM 1006 C CA . GLU A 1 126 ? -0.066 17.596 7.257 1.00 91.44 126 GLU A CA 1
ATOM 1007 C C . GLU A 1 126 ? 1.076 16.644 7.647 1.00 91.44 126 GLU A C 1
ATOM 1009 O O . GLU A 1 126 ? 2.200 16.769 7.154 1.00 91.44 126 GLU A O 1
ATOM 1014 N N . ARG A 1 127 ? 0.794 15.653 8.505 1.00 92.06 127 ARG A N 1
ATOM 1015 C CA . ARG A 1 127 ? 1.773 14.623 8.883 1.00 92.06 127 ARG A CA 1
ATOM 1016 C C . ARG A 1 127 ? 2.207 13.787 7.691 1.00 92.06 127 ARG A C 1
ATOM 1018 O O . ARG A 1 127 ? 3.404 13.552 7.532 1.00 92.06 127 ARG A O 1
ATOM 1025 N N . TYR A 1 128 ? 1.251 13.347 6.879 1.00 94.75 128 TYR A N 1
ATOM 1026 C CA . TYR A 1 128 ? 1.507 12.593 5.661 1.00 94.75 128 TYR A CA 1
ATOM 1027 C C . TYR A 1 128 ? 2.417 13.374 4.712 1.00 94.75 128 TYR A C 1
ATOM 1029 O O . TYR A 1 128 ? 3.467 12.857 4.339 1.00 94.75 128 TYR A O 1
ATOM 1037 N N . GLU A 1 129 ? 2.084 14.629 4.405 1.00 93.88 129 GLU A N 1
ATOM 1038 C CA . GLU A 1 129 ? 2.869 15.467 3.494 1.00 93.88 129 GLU A CA 1
ATOM 1039 C C . GLU A 1 129 ? 4.278 15.735 4.025 1.00 93.88 129 GLU A C 1
ATOM 1041 O O . GLU A 1 129 ? 5.256 15.588 3.294 1.00 93.88 129 GLU A O 1
ATOM 1046 N N . ARG A 1 130 ? 4.421 16.042 5.321 1.00 93.12 130 ARG A N 1
ATOM 1047 C CA . ARG A 1 130 ? 5.739 16.223 5.951 1.00 93.12 130 ARG A CA 1
ATOM 1048 C C . ARG A 1 130 ? 6.601 14.965 5.831 1.00 93.12 130 ARG A C 1
ATOM 1050 O O . ARG A 1 130 ? 7.793 15.053 5.534 1.00 93.12 130 ARG A O 1
ATOM 1057 N N . LEU A 1 131 ? 6.019 13.796 6.094 1.00 94.88 131 LEU A N 1
ATOM 1058 C CA . LEU A 1 131 ? 6.725 12.518 6.012 1.00 94.88 131 LEU A CA 1
ATOM 1059 C C . LEU A 1 131 ? 7.079 12.168 4.565 1.00 94.88 131 LEU A C 1
ATOM 1061 O O . LEU A 1 131 ? 8.217 11.771 4.313 1.00 94.88 131 LEU A O 1
ATOM 1065 N N . HIS A 1 132 ? 6.154 12.384 3.632 1.00 95.06 132 HIS A N 1
ATOM 1066 C CA . HIS A 1 132 ? 6.363 12.176 2.204 1.00 95.06 132 HIS A CA 1
ATOM 1067 C C . HIS A 1 132 ? 7.493 13.066 1.674 1.00 95.06 132 HIS A C 1
ATOM 1069 O O . HIS A 1 132 ? 8.445 12.554 1.0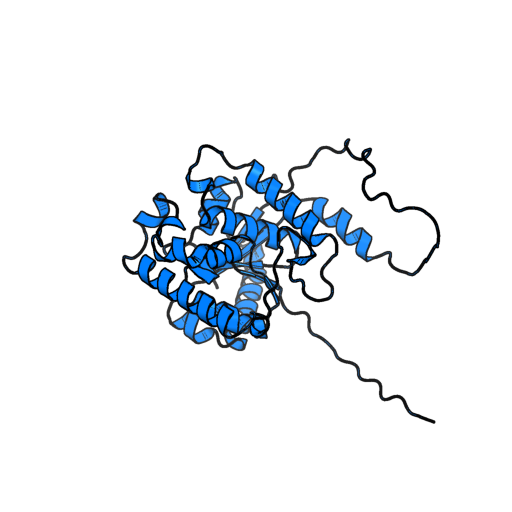90 1.00 95.06 132 HIS A O 1
ATOM 1075 N N . GLN A 1 133 ? 7.462 14.370 1.967 1.00 94.00 133 GLN A N 1
ATOM 1076 C CA . GLN A 1 133 ? 8.530 15.318 1.619 1.00 94.00 133 GLN A CA 1
ATOM 1077 C C . GLN A 1 133 ? 9.885 14.918 2.217 1.00 94.00 133 GLN A C 1
ATOM 1079 O O . GLN A 1 133 ? 10.922 15.055 1.569 1.00 94.00 133 GLN A O 1
ATOM 1084 N N . GLY A 1 134 ? 9.889 14.389 3.444 1.00 93.94 134 GLY A N 1
ATOM 1085 C CA . GLY A 1 134 ? 11.100 13.887 4.091 1.00 93.94 134 GLY A CA 1
ATOM 1086 C C . GLY A 1 134 ? 11.736 12.694 3.369 1.00 93.94 134 GLY A C 1
ATOM 1087 O O . GLY A 1 134 ? 12.961 12.593 3.351 1.00 93.94 134 GLY A O 1
ATOM 1088 N N . LEU A 1 135 ? 10.937 11.807 2.763 1.00 94.44 135 LEU A N 1
ATOM 1089 C CA . LEU A 1 135 ? 11.448 10.698 1.947 1.00 94.44 135 LEU A CA 1
ATOM 1090 C C . LEU A 1 135 ? 11.833 11.153 0.539 1.00 94.44 135 LEU A C 1
ATOM 1092 O O . LEU A 1 135 ? 12.918 10.817 0.069 1.00 94.44 135 LEU A O 1
ATOM 1096 N N . THR A 1 136 ? 10.988 11.937 -0.132 1.00 94.06 136 THR A N 1
ATOM 1097 C CA . THR A 1 136 ? 11.267 12.390 -1.503 1.00 94.06 136 THR A CA 1
ATOM 1098 C C . THR A 1 136 ? 12.472 13.326 -1.568 1.00 94.06 136 THR A C 1
ATOM 1100 O O . THR A 1 136 ? 13.262 13.237 -2.502 1.00 94.06 136 THR A O 1
ATOM 1103 N N . GLY A 1 137 ? 12.713 14.129 -0.527 1.00 93.25 137 GLY A N 1
ATOM 1104 C CA . GLY A 1 137 ? 13.916 14.957 -0.398 1.00 93.25 137 GLY A CA 1
ATOM 1105 C C . GLY A 1 137 ? 15.234 14.175 -0.301 1.00 93.25 137 GLY A C 1
ATOM 1106 O O . GLY A 1 137 ? 16.301 14.777 -0.406 1.00 93.25 137 GLY A O 1
ATOM 1107 N N . ARG A 1 138 ? 15.183 12.849 -0.107 1.00 92.56 138 ARG A N 1
ATOM 1108 C CA . ARG A 1 138 ? 16.357 11.957 -0.093 1.00 92.56 138 ARG A CA 1
ATOM 1109 C C . ARG A 1 138 ? 16.641 11.301 -1.438 1.00 92.56 138 ARG A C 1
ATOM 1111 O O . ARG A 1 138 ? 17.666 10.638 -1.566 1.00 92.56 138 ARG A O 1
ATOM 1118 N N . CYS A 1 139 ? 15.738 11.439 -2.403 1.00 91.31 139 CYS A N 1
ATOM 1119 C CA . CYS A 1 139 ? 15.884 10.825 -3.715 1.00 91.31 139 CYS A CA 1
ATOM 1120 C C . CYS A 1 139 ? 16.991 11.524 -4.503 1.00 91.31 139 CYS A C 1
ATOM 1122 O O . CYS A 1 139 ? 17.118 12.749 -4.445 1.00 91.31 139 CYS A O 1
ATOM 1124 N N . ASP A 1 140 ? 17.759 10.760 -5.280 1.00 88.31 140 ASP A N 1
ATOM 1125 C CA . ASP A 1 140 ? 18.616 11.348 -6.304 1.00 88.31 140 ASP A CA 1
ATOM 1126 C C . ASP A 1 140 ? 17.745 11.723 -7.513 1.00 88.31 140 ASP A C 1
ATOM 1128 O O . ASP A 1 140 ? 17.244 10.824 -8.188 1.00 88.31 140 ASP A O 1
ATOM 1132 N N . PRO A 1 141 ? 17.573 13.016 -7.847 1.00 83.50 141 PRO A N 1
ATOM 1133 C CA . PRO A 1 141 ? 16.753 13.429 -8.987 1.00 83.50 141 PRO A CA 1
ATOM 1134 C C . PRO A 1 141 ? 17.303 12.955 -10.342 1.00 83.50 141 PRO A C 1
ATOM 1136 O O . PRO A 1 141 ? 16.649 13.149 -11.364 1.00 83.50 141 PRO A O 1
ATOM 1139 N N . ARG A 1 142 ? 18.521 12.399 -10.380 1.00 87.12 142 ARG A N 1
ATOM 1140 C CA . ARG A 1 142 ? 19.135 11.823 -11.582 1.00 87.12 142 ARG A CA 1
ATOM 1141 C C . ARG A 1 142 ? 18.870 10.328 -11.735 1.00 87.12 142 ARG A C 1
ATOM 1143 O O . ARG A 1 142 ? 19.150 9.798 -12.805 1.00 87.12 142 ARG A O 1
ATOM 1150 N N . ASP A 1 143 ? 18.375 9.658 -10.696 1.00 86.88 143 ASP A N 1
ATOM 1151 C CA . ASP A 1 143 ? 17.997 8.250 -10.774 1.00 86.88 143 ASP A CA 1
ATOM 1152 C C . ASP A 1 143 ? 16.604 8.144 -11.405 1.00 86.88 143 ASP A C 1
ATOM 1154 O O . ASP A 1 143 ? 15.594 8.423 -10.754 1.00 86.88 143 ASP A O 1
ATOM 1158 N N . GLU A 1 144 ? 16.544 7.735 -12.676 1.00 83.81 144 GLU A N 1
ATOM 1159 C CA . GLU A 1 144 ? 15.291 7.554 -13.423 1.00 83.81 144 GLU A CA 1
ATOM 1160 C C . GLU A 1 144 ? 14.299 6.649 -12.686 1.00 83.81 144 GLU A C 1
ATOM 1162 O O . GLU A 1 144 ? 13.086 6.865 -12.744 1.00 83.81 144 GLU A O 1
ATOM 1167 N N . ALA A 1 145 ? 14.792 5.675 -11.922 1.00 84.06 145 ALA A N 1
ATOM 1168 C CA . ALA A 1 145 ? 13.934 4.777 -11.178 1.00 84.06 145 ALA A CA 1
ATOM 1169 C C . ALA A 1 145 ? 13.205 5.472 -10.016 1.00 84.06 145 ALA A C 1
ATOM 1171 O O . ALA A 1 145 ? 12.117 5.029 -9.649 1.00 84.06 145 ALA A O 1
ATOM 1172 N N . THR A 1 146 ? 13.726 6.582 -9.480 1.00 86.88 146 THR A N 1
ATOM 1173 C CA . THR A 1 146 ? 13.011 7.413 -8.489 1.00 86.88 146 THR A CA 1
ATOM 1174 C C . THR A 1 146 ? 11.923 8.294 -9.115 1.00 86.88 146 THR A C 1
ATOM 1176 O O . THR A 1 146 ? 11.075 8.822 -8.403 1.00 86.88 146 THR A O 1
ATOM 1179 N N . GLY A 1 147 ? 11.887 8.418 -10.447 1.00 85.12 147 GLY A N 1
ATOM 1180 C CA . GLY A 1 147 ? 10.865 9.171 -11.186 1.00 85.12 147 GLY A CA 1
ATOM 1181 C C . GLY A 1 147 ? 9.618 8.365 -11.561 1.00 85.12 147 GLY A C 1
ATOM 1182 O O . GLY A 1 147 ? 8.766 8.847 -12.302 1.00 85.12 147 GLY A O 1
ATOM 1183 N N . SER A 1 148 ? 9.512 7.126 -11.096 1.00 87.25 148 SER A N 1
ATOM 1184 C CA . SER A 1 148 ? 8.528 6.152 -11.571 1.00 87.25 148 SER A CA 1
ATOM 1185 C C . SER A 1 148 ? 7.360 5.957 -10.596 1.00 87.25 148 SER A C 1
ATOM 1187 O O . SER A 1 148 ? 7.476 6.178 -9.388 1.00 87.25 148 SER A O 1
ATOM 1189 N N . ALA A 1 149 ? 6.220 5.487 -11.109 1.00 90.69 149 ALA A N 1
ATOM 1190 C CA . ALA A 1 149 ? 5.027 5.295 -10.289 1.00 90.69 149 ALA A CA 1
ATOM 1191 C C . ALA A 1 149 ? 5.198 4.203 -9.217 1.00 90.69 149 ALA A C 1
ATOM 1193 O O . ALA A 1 149 ? 4.716 4.390 -8.104 1.00 90.69 149 ALA A O 1
ATOM 1194 N N . TRP A 1 150 ? 5.929 3.107 -9.464 1.00 91.50 150 TRP A N 1
ATOM 1195 C CA . TRP A 1 150 ? 6.187 2.124 -8.398 1.00 91.50 150 TRP A CA 1
ATOM 1196 C C . TRP A 1 150 ? 6.939 2.741 -7.209 1.00 91.50 150 TRP A C 1
ATOM 1198 O O . TRP A 1 150 ? 6.649 2.414 -6.056 1.00 91.50 150 TRP A O 1
ATOM 1208 N N . PHE A 1 151 ? 7.895 3.637 -7.485 1.00 94.25 151 PHE A N 1
ATOM 1209 C CA . PHE A 1 151 ? 8.710 4.267 -6.458 1.00 94.25 151 PHE A CA 1
ATOM 1210 C C . PHE A 1 151 ? 7.835 5.153 -5.576 1.00 94.25 151 PHE A C 1
ATOM 1212 O O . PHE A 1 151 ? 7.757 4.933 -4.366 1.00 94.25 151 PHE A O 1
ATOM 1219 N N . PHE A 1 152 ? 7.092 6.082 -6.187 1.00 94.62 152 PHE A N 1
ATOM 1220 C CA . PHE A 1 152 ? 6.161 6.941 -5.455 1.00 94.62 152 PHE A CA 1
ATOM 1221 C C . PHE A 1 152 ? 5.069 6.141 -4.740 1.00 94.62 152 PHE A C 1
ATOM 1223 O O . PHE A 1 152 ? 4.708 6.487 -3.619 1.00 94.62 152 PHE A O 1
ATOM 1230 N N . GLY A 1 153 ? 4.633 5.008 -5.295 1.00 95.38 153 GLY A N 1
ATOM 1231 C CA . GLY A 1 153 ? 3.684 4.114 -4.634 1.00 95.38 153 GLY A CA 1
ATOM 1232 C C . GLY A 1 153 ? 4.201 3.562 -3.307 1.00 95.38 153 GLY A C 1
ATOM 1233 O O . GLY A 1 153 ? 3.479 3.577 -2.304 1.00 95.38 153 GLY A O 1
ATOM 1234 N N . ALA A 1 154 ? 5.463 3.133 -3.266 1.00 95.75 154 ALA A N 1
ATOM 1235 C CA . ALA A 1 154 ? 6.103 2.676 -2.037 1.00 95.75 154 ALA A CA 1
ATOM 1236 C C . ALA A 1 154 ? 6.358 3.830 -1.049 1.00 95.75 154 ALA A C 1
ATOM 1238 O O . ALA A 1 154 ? 6.105 3.671 0.149 1.00 95.75 154 ALA A O 1
ATOM 1239 N N . ILE A 1 155 ? 6.791 5.001 -1.534 1.00 96.62 155 ILE A N 1
ATOM 1240 C CA . ILE A 1 155 ? 7.010 6.197 -0.702 1.00 96.62 155 ILE A CA 1
ATOM 1241 C C . ILE A 1 155 ? 5.705 6.700 -0.081 1.00 96.62 155 ILE A C 1
ATOM 1243 O O . ILE A 1 155 ? 5.666 6.955 1.126 1.00 96.62 155 ILE A O 1
ATOM 1247 N N . ASP A 1 156 ? 4.620 6.776 -0.849 1.00 96.94 156 ASP A N 1
ATOM 1248 C CA . ASP A 1 156 ? 3.292 7.113 -0.337 1.00 96.94 156 ASP A CA 1
ATOM 1249 C C . ASP A 1 156 ? 2.849 6.104 0.722 1.00 96.94 156 ASP A C 1
ATOM 1251 O O . ASP A 1 156 ? 2.367 6.486 1.788 1.00 96.94 156 ASP A O 1
ATOM 1255 N N . THR A 1 157 ? 3.045 4.809 0.453 1.00 98.00 157 THR A N 1
ATOM 1256 C CA . THR A 1 157 ? 2.647 3.736 1.369 1.00 98.00 157 THR A CA 1
ATOM 1257 C C . THR A 1 157 ? 3.387 3.855 2.698 1.00 98.00 157 THR A C 1
ATOM 1259 O O . THR A 1 157 ? 2.758 3.797 3.757 1.00 98.00 157 THR A O 1
ATOM 1262 N N . LEU A 1 158 ? 4.707 4.064 2.670 1.00 97.12 158 LEU A N 1
ATOM 1263 C CA . LEU A 1 158 ? 5.515 4.287 3.871 1.00 97.12 158 LEU A CA 1
ATOM 1264 C C . LEU A 1 158 ? 5.073 5.533 4.635 1.00 97.12 158 LEU A C 1
ATOM 1266 O O . LEU A 1 158 ? 4.878 5.472 5.851 1.00 97.12 158 LEU A O 1
ATOM 1270 N N . SER A 1 159 ? 4.904 6.645 3.921 1.00 96.62 159 SER A N 1
ATOM 1271 C CA . SER A 1 159 ? 4.574 7.948 4.502 1.00 96.62 159 SER A CA 1
ATOM 1272 C C . SER A 1 159 ? 3.207 7.920 5.168 1.00 96.62 159 SER A C 1
ATOM 1274 O O . SER A 1 159 ? 3.070 8.338 6.315 1.00 96.62 159 SER A O 1
ATOM 1276 N N . LEU A 1 160 ? 2.207 7.348 4.494 1.00 97.38 160 LEU A N 1
ATOM 1277 C CA . LEU A 1 160 ? 0.855 7.211 5.023 1.00 97.38 160 LEU A CA 1
ATOM 1278 C C . LEU A 1 160 ? 0.800 6.218 6.186 1.00 97.38 160 LEU A C 1
ATOM 1280 O O . LEU A 1 160 ? 0.156 6.491 7.198 1.00 97.38 160 LEU A O 1
ATOM 1284 N N . THR A 1 161 ? 1.521 5.096 6.093 1.00 97.44 161 THR A N 1
ATOM 1285 C CA . THR A 1 161 ? 1.596 4.123 7.196 1.00 97.44 161 THR A CA 1
ATOM 1286 C C . THR A 1 161 ? 2.181 4.768 8.449 1.00 97.44 161 THR A C 1
ATOM 1288 O O . THR A 1 161 ? 1.632 4.609 9.540 1.00 97.44 161 THR A O 1
ATOM 1291 N N . ALA A 1 162 ? 3.264 5.532 8.292 1.00 95.69 162 ALA A N 1
ATOM 1292 C CA . ALA 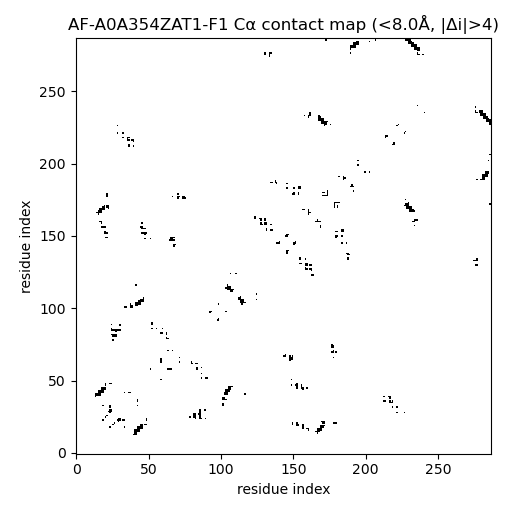A 1 162 ? 3.905 6.249 9.383 1.00 95.69 162 ALA A CA 1
ATOM 1293 C C . ALA A 1 162 ? 3.019 7.380 9.941 1.00 95.69 162 ALA A C 1
ATOM 1295 O O . ALA A 1 162 ? 2.916 7.520 11.159 1.00 95.69 162 ALA A O 1
ATOM 1296 N N . ALA A 1 163 ? 2.324 8.134 9.081 1.00 95.00 163 ALA A N 1
ATOM 1297 C CA . ALA A 1 163 ? 1.422 9.216 9.486 1.00 95.00 163 ALA A CA 1
ATOM 1298 C C . ALA A 1 163 ? 0.225 8.712 10.310 1.00 95.00 163 ALA A C 1
ATOM 1300 O O . ALA A 1 163 ? -0.173 9.346 11.287 1.00 95.00 163 ALA A O 1
ATOM 1301 N N . LEU A 1 164 ? -0.315 7.541 9.957 1.00 94.31 164 LEU A N 1
ATOM 1302 C CA . LEU A 1 164 ? -1.404 6.889 10.691 1.00 94.31 164 LEU A CA 1
ATOM 1303 C C . LEU A 1 164 ? -0.955 6.312 12.046 1.00 94.31 164 LEU A C 1
ATOM 1305 O O . LEU A 1 164 ? -1.799 6.019 12.897 1.00 94.31 164 LEU A O 1
ATOM 1309 N N . GLY A 1 165 ? 0.351 6.096 12.244 1.00 91.31 165 GLY A N 1
ATOM 1310 C CA . GLY A 1 165 ? 0.996 5.657 13.488 1.00 91.31 165 GLY A CA 1
ATOM 1311 C C . GLY A 1 165 ? 0.725 4.205 13.911 1.00 91.31 165 GLY A C 1
ATOM 1312 O O . GLY A 1 165 ? 1.632 3.504 14.347 1.00 91.31 165 GLY A O 1
ATOM 1313 N N . ARG A 1 166 ? -0.518 3.725 13.784 1.00 90.38 166 ARG A N 1
ATOM 1314 C CA . ARG A 1 166 ? -0.948 2.357 14.147 1.00 90.38 166 ARG A CA 1
ATOM 1315 C C . ARG A 1 166 ? -1.272 1.481 12.938 1.00 90.38 166 ARG A C 1
ATOM 1317 O O . ARG A 1 166 ? -1.668 0.326 13.113 1.00 90.38 166 ARG A O 1
ATOM 1324 N N . ALA A 1 167 ? -1.175 2.042 11.736 1.00 95.25 167 ALA A N 1
ATOM 1325 C CA . ALA A 1 167 ? -1.399 1.303 10.508 1.00 95.25 167 ALA A CA 1
ATOM 1326 C C . ALA A 1 167 ? -0.203 0.407 10.180 1.00 95.25 167 ALA A C 1
ATOM 1328 O O . ALA A 1 167 ? 0.885 0.529 10.746 1.00 95.25 167 ALA A O 1
ATOM 1329 N N . ARG A 1 168 ? -0.429 -0.511 9.247 1.00 96.00 168 ARG A N 1
ATOM 1330 C CA . ARG A 1 168 ? 0.590 -1.412 8.716 1.00 96.00 168 ARG A CA 1
ATOM 1331 C C . ARG A 1 168 ? 0.576 -1.321 7.204 1.00 96.00 168 ARG A C 1
ATOM 1333 O O . ARG A 1 168 ? -0.510 -1.293 6.629 1.00 96.00 168 ARG A O 1
ATOM 1340 N N . ALA A 1 169 ? 1.737 -1.341 6.567 1.00 97.88 169 ALA A N 1
ATOM 1341 C CA . ALA A 1 169 ? 1.779 -1.478 5.121 1.00 97.88 169 ALA A CA 1
ATOM 1342 C C . ALA A 1 169 ? 1.592 -2.955 4.755 1.00 97.88 169 ALA A C 1
ATOM 1344 O O . ALA A 1 169 ? 2.261 -3.822 5.322 1.00 97.88 169 ALA A O 1
ATOM 1345 N N . LEU A 1 170 ? 0.687 -3.241 3.826 1.00 98.06 170 LEU A N 1
ATOM 1346 C CA . LEU A 1 170 ? 0.496 -4.559 3.232 1.00 98.06 170 LEU A CA 1
ATOM 1347 C C . LEU A 1 170 ? 1.046 -4.527 1.804 1.00 98.06 170 LEU A C 1
ATOM 1349 O O . LEU A 1 170 ? 0.558 -3.761 0.977 1.00 98.06 170 LEU A O 1
ATOM 1353 N N . THR A 1 171 ? 2.050 -5.355 1.526 1.00 97.62 171 THR A N 1
ATOM 1354 C CA . THR A 1 171 ? 2.763 -5.401 0.238 1.00 97.62 171 THR A CA 1
ATOM 1355 C C . THR A 1 171 ? 2.971 -6.849 -0.221 1.00 97.62 171 THR A C 1
ATOM 1357 O O . THR A 1 171 ? 2.654 -7.803 0.502 1.00 97.62 171 THR A O 1
ATOM 1360 N N . LEU A 1 172 ? 3.471 -7.027 -1.443 1.00 95.88 172 LEU A N 1
ATOM 1361 C CA . LEU A 1 172 ? 3.971 -8.310 -1.928 1.00 95.88 172 LEU A CA 1
ATOM 1362 C C . LEU A 1 172 ? 5.208 -8.721 -1.123 1.00 95.88 172 LEU A C 1
ATOM 1364 O O . LEU A 1 172 ? 6.017 -7.884 -0.721 1.00 95.88 172 LEU A O 1
ATOM 1368 N N . ALA A 1 173 ? 5.359 -10.021 -0.872 1.00 94.69 173 ALA A N 1
ATOM 1369 C CA . ALA A 1 173 ? 6.553 -10.507 -0.193 1.00 94.69 173 ALA A CA 1
ATOM 1370 C C . ALA A 1 173 ? 7.816 -10.254 -1.053 1.00 94.69 173 ALA A C 1
ATOM 1372 O O . ALA A 1 173 ? 7.720 -10.354 -2.277 1.00 94.69 173 ALA A O 1
ATOM 1373 N N . PRO A 1 174 ? 8.985 -9.937 -0.458 1.00 88.94 174 PRO A N 1
ATOM 1374 C CA . PRO A 1 174 ? 10.196 -9.570 -1.207 1.00 88.94 174 PRO A CA 1
ATOM 1375 C C . PRO A 1 174 ? 10.672 -10.619 -2.219 1.00 88.94 174 PRO A C 1
ATOM 1377 O O . PRO A 1 174 ? 11.325 -10.283 -3.198 1.00 88.94 174 PRO A O 1
ATOM 1380 N N . GLU A 1 175 ? 10.358 -11.892 -1.984 1.00 88.62 175 GLU A N 1
ATOM 1381 C CA . GLU A 1 175 ? 10.676 -13.003 -2.880 1.00 88.62 175 GLU A CA 1
ATOM 1382 C C . GLU A 1 175 ? 9.774 -13.094 -4.125 1.00 88.62 175 GLU A C 1
ATOM 1384 O O . GLU A 1 175 ? 10.017 -13.926 -5.000 1.00 88.62 175 GLU A O 1
ATOM 1389 N N . VAL A 1 176 ? 8.710 -12.291 -4.204 1.00 87.56 176 VAL A N 1
ATOM 1390 C CA . VAL A 1 176 ? 7.773 -12.292 -5.332 1.00 87.56 176 VAL A CA 1
ATOM 1391 C C . VAL A 1 176 ? 8.336 -11.444 -6.477 1.00 87.56 176 VAL A C 1
ATOM 1393 O O . VAL A 1 176 ? 8.712 -10.294 -6.246 1.00 87.56 176 VAL A O 1
ATOM 1396 N N . PRO A 1 177 ? 8.344 -11.945 -7.727 1.00 80.75 177 PRO A N 1
ATOM 1397 C CA . PRO A 1 177 ? 8.702 -11.134 -8.887 1.00 80.75 177 PRO A CA 1
ATOM 1398 C C . PRO A 1 177 ? 7.874 -9.847 -8.968 1.00 80.75 177 PRO A C 1
ATOM 1400 O O . PRO A 1 177 ? 6.655 -9.872 -8.805 1.00 80.75 177 PRO A O 1
ATOM 1403 N N . GLY A 1 178 ? 8.534 -8.716 -9.216 1.00 79.94 178 GLY A N 1
ATOM 1404 C CA . GLY A 1 178 ? 7.882 -7.404 -9.248 1.00 79.94 178 GLY A CA 1
ATOM 1405 C C . GLY A 1 178 ? 7.668 -6.753 -7.875 1.00 79.94 178 GLY A C 1
ATOM 1406 O O . GLY A 1 178 ? 7.203 -5.614 -7.837 1.00 79.94 178 GLY A O 1
ATOM 1407 N N . ALA A 1 179 ? 8.023 -7.415 -6.764 1.00 86.94 179 ALA A N 1
ATOM 1408 C CA . ALA A 1 179 ? 8.056 -6.787 -5.446 1.00 86.94 179 ALA A CA 1
ATOM 1409 C C . ALA A 1 179 ? 9.198 -5.764 -5.383 1.00 86.94 179 ALA A C 1
ATOM 1411 O O . ALA A 1 179 ? 10.376 -6.109 -5.363 1.00 86.94 179 ALA A O 1
ATOM 1412 N N . CYS A 1 180 ? 8.842 -4.484 -5.343 1.00 87.31 180 CYS A N 1
ATOM 1413 C CA . CYS A 1 180 ? 9.801 -3.380 -5.399 1.00 87.31 180 CYS A CA 1
ATOM 1414 C C . CYS A 1 180 ? 9.791 -2.503 -4.141 1.00 87.31 180 CYS A C 1
ATOM 1416 O O . CYS A 1 180 ? 10.578 -1.567 -4.040 1.00 87.31 180 CYS A O 1
ATOM 1418 N N . PHE A 1 181 ? 8.961 -2.823 -3.143 1.00 91.62 181 PHE A N 1
ATOM 1419 C CA . PHE A 1 181 ? 8.864 -2.038 -1.910 1.00 91.62 181 PHE A CA 1
ATOM 1420 C C . PHE A 1 181 ? 10.229 -1.868 -1.222 1.00 91.62 181 PHE A C 1
ATOM 1422 O O . PHE A 1 181 ? 10.619 -0.754 -0.881 1.00 91.62 181 PHE A O 1
ATOM 1429 N N . GLY A 1 182 ? 10.996 -2.958 -1.082 1.00 91.69 182 GLY A N 1
ATOM 1430 C CA . GLY A 1 182 ? 12.338 -2.920 -0.488 1.00 91.69 182 GLY A CA 1
ATOM 1431 C C . GLY A 1 182 ? 13.326 -2.056 -1.276 1.00 91.69 182 GLY A C 1
ATOM 1432 O O . GLY A 1 182 ? 14.090 -1.306 -0.675 1.00 91.69 182 GLY A O 1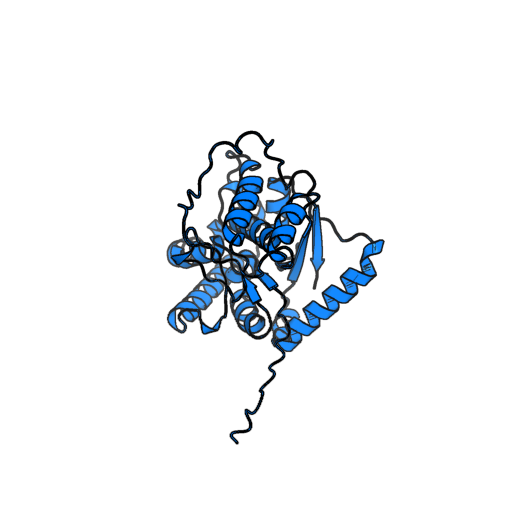
ATOM 1433 N N . LEU A 1 183 ? 13.248 -2.093 -2.608 1.00 91.12 183 LEU A N 1
ATOM 1434 C CA . LEU A 1 183 ? 14.108 -1.311 -3.497 1.00 91.12 183 LEU A CA 1
ATOM 1435 C C . LEU A 1 183 ? 13.838 0.199 -3.379 1.00 91.12 183 LEU A C 1
ATOM 1437 O O . LEU A 1 183 ? 14.775 0.993 -3.353 1.00 91.12 183 LEU A O 1
ATOM 1441 N N . ALA A 1 184 ? 12.571 0.610 -3.250 1.00 92.62 184 ALA A N 1
ATOM 1442 C CA . ALA A 1 184 ? 12.228 2.015 -2.993 1.00 92.62 184 ALA A CA 1
ATOM 1443 C C . ALA A 1 184 ? 12.804 2.484 -1.656 1.00 92.62 184 ALA A C 1
ATOM 1445 O O . ALA A 1 184 ? 13.362 3.575 -1.571 1.00 92.62 184 ALA A O 1
ATOM 1446 N N . CYS A 1 185 ? 12.695 1.644 -0.623 1.00 94.00 185 CYS A N 1
ATOM 1447 C CA . CYS A 1 185 ? 13.237 1.937 0.700 1.00 94.00 185 CYS A CA 1
ATOM 1448 C C . CYS A 1 185 ? 14.757 2.126 0.662 1.00 94.00 185 CYS A C 1
ATOM 1450 O O . CYS A 1 185 ? 15.267 3.098 1.217 1.00 94.00 185 CYS A O 1
ATOM 1452 N N . GLU A 1 186 ? 15.474 1.246 -0.039 1.00 93.00 186 GLU A N 1
ATOM 1453 C CA . GLU A 1 186 ? 16.924 1.346 -0.209 1.00 93.00 186 GLU A CA 1
ATOM 1454 C C . GLU A 1 186 ? 17.330 2.666 -0.882 1.00 93.00 186 GLU A C 1
ATOM 1456 O O . GLU A 1 186 ? 18.218 3.360 -0.382 1.00 93.00 186 GLU A O 1
ATOM 1461 N N . ARG A 1 187 ? 16.615 3.072 -1.940 1.00 93.38 187 ARG A N 1
ATOM 1462 C CA . ARG A 1 187 ? 16.866 4.322 -2.681 1.00 93.38 187 ARG A CA 1
ATOM 1463 C C . ARG A 1 187 ? 16.715 5.595 -1.843 1.00 93.38 187 ARG A C 1
ATOM 1465 O O . ARG A 1 187 ? 17.364 6.591 -2.139 1.00 93.38 187 ARG A O 1
ATOM 1472 N N . VAL A 1 188 ? 15.912 5.569 -0.778 1.00 93.81 188 VAL A N 1
ATOM 1473 C CA . VAL A 1 188 ? 15.765 6.693 0.175 1.00 93.81 188 VAL A CA 1
ATOM 1474 C C . VAL A 1 188 ? 16.557 6.489 1.471 1.00 93.81 188 VAL A C 1
ATOM 1476 O O . VAL A 1 188 ? 16.337 7.191 2.465 1.00 93.81 188 VAL A O 1
ATOM 1479 N N . GLY A 1 189 ? 17.470 5.512 1.495 1.00 92.62 189 GLY A N 1
ATOM 1480 C CA . GLY A 1 189 ? 18.284 5.187 2.665 1.00 92.62 189 GLY A CA 1
ATOM 1481 C C . GLY A 1 189 ? 17.466 4.707 3.867 1.00 92.62 189 GLY A C 1
ATOM 1482 O O . GLY A 1 189 ? 17.891 4.878 5.009 1.00 92.62 189 GLY A O 1
ATOM 1483 N N . PHE A 1 190 ? 16.277 4.145 3.635 1.00 93.88 190 PHE A N 1
ATOM 1484 C CA . PHE A 1 190 ? 15.416 3.580 4.667 1.00 93.88 190 PHE A CA 1
ATOM 1485 C C . PHE A 1 190 ? 15.622 2.066 4.750 1.00 93.88 190 PHE A C 1
ATOM 1487 O O . PHE A 1 190 ? 15.246 1.310 3.857 1.00 93.88 190 PHE A O 1
ATOM 1494 N N . ALA A 1 191 ? 16.222 1.602 5.844 1.00 90.94 191 ALA A N 1
ATOM 1495 C CA . ALA A 1 191 ? 16.477 0.182 6.038 1.00 90.94 191 ALA A CA 1
ATOM 1496 C C . ALA A 1 191 ? 15.206 -0.555 6.487 1.00 90.94 191 ALA A C 1
ATOM 1498 O O . ALA A 1 191 ? 14.637 -0.251 7.541 1.00 90.94 191 ALA A O 1
ATOM 1499 N N . ILE A 1 192 ? 14.805 -1.566 5.713 1.00 92.69 192 ILE A N 1
ATOM 1500 C CA . ILE A 1 192 ? 13.838 -2.577 6.141 1.00 92.69 192 ILE A CA 1
ATOM 1501 C C . ILE A 1 192 ? 14.599 -3.781 6.683 1.00 92.69 192 ILE A C 1
ATOM 1503 O O . ILE A 1 192 ? 15.334 -4.454 5.965 1.00 92.69 192 ILE A O 1
ATOM 1507 N N . GLU A 1 193 ? 14.383 -4.074 7.957 1.00 93.44 193 GLU A N 1
ATOM 1508 C CA . GLU A 1 193 ? 15.023 -5.167 8.671 1.00 93.44 193 GLU A CA 1
ATOM 1509 C C . GLU A 1 193 ? 14.036 -6.309 8.941 1.00 93.44 193 GLU A C 1
ATOM 1511 O O . GLU A 1 193 ? 12.820 -6.127 9.054 1.00 93.44 193 GLU A O 1
ATOM 1516 N N . VAL A 1 194 ? 14.572 -7.515 9.107 1.00 91.69 194 VAL A N 1
ATOM 1517 C CA . VAL A 1 194 ? 13.812 -8.611 9.714 1.00 91.69 194 VAL A CA 1
ATOM 1518 C C . VAL A 1 194 ? 13.692 -8.324 11.216 1.00 91.69 194 VAL A C 1
ATOM 1520 O O . VAL A 1 194 ? 14.697 -7.958 11.833 1.00 91.69 194 VAL A O 1
ATOM 1523 N N . PRO A 1 195 ? 12.507 -8.497 11.838 1.00 90.12 195 PRO A N 1
ATOM 1524 C CA . PRO A 1 195 ? 12.352 -8.335 13.276 1.00 90.12 195 PRO A CA 1
ATOM 1525 C C . PRO A 1 195 ? 13.417 -9.125 14.052 1.00 90.12 195 PRO A C 1
ATOM 1527 O O . PRO A 1 195 ? 13.661 -10.295 13.734 1.00 90.12 195 PRO A O 1
ATOM 1530 N N . PRO A 1 196 ? 14.043 -8.528 15.083 1.00 89.94 196 PRO A N 1
ATOM 1531 C CA . PRO A 1 196 ? 15.059 -9.218 15.866 1.00 89.94 196 PRO A CA 1
ATOM 1532 C C . PRO A 1 196 ? 14.462 -10.448 16.558 1.00 89.94 196 PRO A C 1
ATOM 1534 O O . PRO A 1 196 ? 13.272 -10.484 16.873 1.00 89.94 196 PRO A O 1
ATOM 1537 N N . MET A 1 197 ? 15.293 -11.446 16.876 1.00 86.50 197 MET A N 1
ATOM 1538 C CA . MET A 1 197 ? 14.830 -12.669 17.556 1.00 86.50 197 MET A CA 1
ATOM 1539 C C . MET A 1 197 ? 14.093 -12.387 18.875 1.00 86.50 197 MET A C 1
ATOM 1541 O O . MET A 1 197 ? 13.166 -13.113 19.226 1.00 86.50 197 MET A O 1
ATOM 1545 N N . SER A 1 198 ? 14.456 -11.315 19.584 1.00 89.62 198 SER A N 1
ATOM 1546 C CA . SER A 1 198 ? 13.763 -10.865 20.799 1.00 89.62 198 SER A CA 1
ATOM 1547 C C . SER A 1 198 ? 12.298 -10.476 20.556 1.00 89.62 198 SER A C 1
ATOM 1549 O O . SER A 1 198 ? 11.482 -10.580 21.468 1.00 89.62 198 SER A O 1
ATOM 1551 N N . ALA A 1 199 ? 11.943 -10.080 19.331 1.00 90.25 199 ALA A N 1
ATOM 1552 C CA . ALA A 1 199 ? 10.585 -9.742 18.916 1.00 90.25 199 ALA A CA 1
ATOM 1553 C C . ALA A 1 199 ? 9.817 -10.932 18.308 1.00 90.25 199 ALA A C 1
ATOM 1555 O O . ALA A 1 199 ? 8.645 -10.781 17.965 1.00 90.25 199 ALA A O 1
ATOM 1556 N N . ALA A 1 200 ? 10.418 -12.127 18.209 1.00 90.25 200 ALA A N 1
ATOM 1557 C CA . ALA A 1 200 ? 9.824 -13.274 17.514 1.00 90.25 200 ALA A CA 1
ATOM 1558 C C . ALA A 1 200 ? 8.427 -13.655 18.035 1.00 90.25 200 ALA A C 1
ATOM 1560 O O . ALA A 1 200 ? 7.545 -13.993 17.246 1.00 90.25 200 ALA A O 1
ATOM 1561 N N . ALA A 1 201 ? 8.197 -13.560 19.349 1.00 93.56 201 ALA A N 1
ATOM 1562 C CA . ALA A 1 201 ? 6.889 -13.832 19.945 1.00 93.56 201 ALA A CA 1
ATOM 1563 C C . ALA A 1 201 ? 5.822 -12.819 19.492 1.00 93.56 201 ALA A C 1
ATOM 1565 O O . ALA A 1 201 ? 4.703 -13.207 19.158 1.00 93.56 201 ALA A O 1
ATOM 1566 N N . ILE A 1 202 ? 6.179 -11.533 19.431 1.00 93.06 202 ILE A N 1
ATOM 1567 C CA . ILE A 1 202 ? 5.283 -10.462 18.978 1.00 93.06 202 ILE A CA 1
ATOM 1568 C C . ILE A 1 202 ? 4.980 -10.645 17.490 1.00 93.06 202 ILE A C 1
ATOM 1570 O O . ILE A 1 202 ? 3.813 -10.680 17.104 1.00 93.06 202 ILE A O 1
ATOM 1574 N N . THR A 1 203 ? 6.010 -10.877 16.674 1.00 93.56 203 THR A N 1
ATOM 1575 C CA . THR A 1 203 ? 5.851 -11.161 15.243 1.00 93.56 203 THR A CA 1
ATOM 1576 C C . THR A 1 203 ? 4.978 -12.397 15.002 1.00 93.56 203 THR A C 1
ATOM 1578 O O . THR A 1 203 ? 4.145 -12.396 14.100 1.00 93.56 203 THR A O 1
ATOM 1581 N N . ALA A 1 204 ? 5.101 -13.453 15.813 1.00 94.56 204 ALA A N 1
ATOM 1582 C CA . ALA A 1 204 ? 4.251 -14.638 15.696 1.00 94.56 204 ALA A CA 1
ATOM 1583 C C . ALA A 1 204 ? 2.774 -14.337 16.008 1.00 94.56 204 ALA A C 1
ATOM 1585 O O . ALA A 1 204 ? 1.887 -14.803 15.287 1.00 94.56 204 ALA A O 1
ATOM 1586 N N . ILE A 1 205 ? 2.503 -13.536 17.045 1.00 95.44 205 ILE A N 1
ATOM 1587 C CA . ILE A 1 205 ? 1.145 -13.085 17.390 1.00 95.44 205 ILE A CA 1
ATOM 1588 C C . ILE A 1 205 ? 0.557 -12.249 16.250 1.00 95.44 205 ILE A C 1
ATOM 1590 O O . ILE A 1 205 ? -0.592 -12.452 15.859 1.00 95.44 205 ILE A O 1
ATOM 1594 N N . GLU A 1 206 ? 1.339 -11.331 15.693 1.00 94.31 206 GLU A N 1
ATOM 1595 C CA . GLU A 1 206 ? 0.915 -10.460 14.602 1.00 94.31 206 GLU A CA 1
ATOM 1596 C C . GLU A 1 206 ? 0.637 -11.217 13.302 1.00 94.31 206 GLU A C 1
ATOM 1598 O O . GLU A 1 206 ? -0.421 -11.030 12.693 1.00 94.31 206 GLU A O 1
ATOM 1603 N N . ARG A 1 207 ? 1.528 -12.139 12.916 1.00 95.75 207 ARG A N 1
ATOM 1604 C CA . ARG A 1 207 ? 1.302 -13.047 11.782 1.00 95.75 207 ARG A CA 1
ATOM 1605 C C . ARG A 1 207 ? 0.020 -13.842 11.967 1.00 95.75 207 ARG A C 1
ATOM 1607 O O . ARG A 1 207 ? -0.787 -13.923 11.045 1.00 95.75 207 ARG A O 1
ATOM 1614 N N . ARG A 1 208 ? -0.199 -14.400 13.162 1.00 97.06 208 ARG A N 1
ATOM 1615 C CA . ARG A 1 208 ? -1.420 -15.150 13.472 1.00 97.06 208 ARG A CA 1
ATOM 1616 C C . ARG A 1 208 ? -2.666 -14.279 13.309 1.00 97.06 208 ARG A C 1
ATOM 1618 O O . ARG A 1 208 ? -3.573 -14.684 12.592 1.00 97.06 208 ARG A O 1
ATOM 1625 N N . ARG A 1 209 ? -2.687 -13.083 13.904 1.00 95.94 209 ARG A N 1
ATOM 1626 C CA . ARG A 1 209 ? -3.823 -12.149 13.801 1.00 95.94 209 ARG A CA 1
ATOM 1627 C C . ARG A 1 209 ? -4.097 -11.731 12.360 1.00 95.94 209 ARG A C 1
ATOM 1629 O O . ARG A 1 209 ? -5.248 -11.698 11.945 1.00 95.94 209 ARG A O 1
ATOM 1636 N N . THR A 1 210 ? -3.050 -11.452 11.588 1.00 96.31 210 THR A N 1
ATOM 1637 C CA . THR A 1 210 ? -3.193 -11.068 10.178 1.00 96.31 210 THR A CA 1
ATOM 1638 C C . THR A 1 210 ? -3.735 -12.226 9.337 1.00 96.31 210 THR A C 1
ATOM 1640 O O . THR A 1 210 ? -4.625 -12.023 8.517 1.00 96.31 210 THR A O 1
ATOM 1643 N N . ARG A 1 211 ? -3.282 -13.465 9.580 1.00 97.00 211 ARG A N 1
ATOM 1644 C CA . ARG A 1 211 ? -3.849 -14.660 8.932 1.00 97.00 211 ARG A CA 1
ATOM 1645 C C . ARG A 1 211 ? -5.309 -14.884 9.311 1.00 97.00 211 ARG A C 1
ATOM 1647 O O . ARG A 1 211 ? -6.117 -15.141 8.428 1.00 97.00 211 ARG A O 1
ATOM 1654 N N . GLU A 1 212 ? -5.651 -14.779 10.594 1.00 97.31 212 GLU A N 1
ATOM 1655 C CA . GLU A 1 212 ? -7.035 -14.895 11.075 1.00 97.31 212 GLU A CA 1
ATOM 1656 C C . GLU A 1 212 ? -7.935 -13.848 10.400 1.00 97.31 212 GLU A C 1
ATOM 1658 O O . GLU A 1 212 ? -9.006 -14.193 9.902 1.00 97.31 212 GLU A O 1
ATOM 1663 N N . LEU A 1 213 ? -7.459 -12.604 10.283 1.00 96.94 213 LEU A N 1
ATOM 1664 C CA . LEU A 1 213 ? -8.147 -11.533 9.565 1.00 96.94 213 LEU A CA 1
ATOM 1665 C C . LEU A 1 213 ? -8.358 -11.884 8.083 1.00 96.94 213 LEU A C 1
ATOM 1667 O O . LEU A 1 213 ? -9.490 -11.845 7.608 1.00 96.94 213 LEU A O 1
ATOM 1671 N N . LEU A 1 214 ? -7.303 -12.294 7.370 1.00 97.62 214 LEU A N 1
ATOM 1672 C CA . LEU A 1 214 ? -7.379 -12.697 5.959 1.00 97.62 214 LEU A CA 1
ATOM 1673 C C . LEU A 1 214 ? -8.324 -13.884 5.743 1.00 97.62 214 LEU A C 1
ATOM 1675 O O . LEU A 1 214 ? -9.093 -13.893 4.785 1.00 97.62 214 LEU A O 1
ATOM 1679 N N . VAL A 1 215 ? -8.307 -14.880 6.629 1.00 97.62 215 VAL A N 1
ATOM 1680 C CA . VAL A 1 215 ? -9.236 -16.016 6.560 1.00 97.62 215 VAL A CA 1
ATOM 1681 C C . VAL A 1 215 ? -10.670 -15.547 6.797 1.00 97.62 215 VAL A C 1
ATOM 1683 O O . VAL A 1 215 ? -11.551 -15.924 6.028 1.00 97.62 215 VAL A O 1
ATOM 1686 N N . SER A 1 216 ? -10.905 -14.686 7.793 1.00 96.81 216 SER A N 1
ATOM 1687 C CA . SER A 1 216 ? -12.240 -14.141 8.083 1.00 96.81 216 SER A CA 1
ATOM 1688 C C . SER A 1 216 ? -12.798 -13.271 6.950 1.00 96.81 216 SER A C 1
ATOM 1690 O O . SER A 1 216 ? -14.000 -13.285 6.710 1.00 96.81 216 SER A O 1
ATOM 1692 N N . ALA A 1 217 ? -11.925 -12.595 6.196 1.00 96.69 217 ALA A N 1
ATOM 1693 C CA . ALA A 1 217 ? -12.267 -11.864 4.977 1.00 96.69 217 ALA A CA 1
ATOM 1694 C C . ALA A 1 217 ? -12.544 -12.783 3.768 1.00 96.69 217 ALA A C 1
ATOM 1696 O O . ALA A 1 217 ? -12.926 -12.313 2.701 1.00 96.69 217 ALA A O 1
ATOM 1697 N N . GLY A 1 218 ? -12.316 -14.096 3.882 1.00 97.50 218 GLY A N 1
ATOM 1698 C CA . GLY A 1 218 ? -12.427 -15.028 2.759 1.00 97.50 218 GLY A CA 1
ATOM 1699 C C . GLY A 1 218 ? -11.244 -14.968 1.785 1.00 97.50 218 GLY A C 1
ATOM 1700 O O . GLY A 1 218 ? -11.373 -15.389 0.636 1.00 97.50 218 GLY A O 1
ATOM 1701 N N . CYS A 1 219 ? -10.081 -14.463 2.202 1.00 97.88 219 CYS A N 1
ATOM 1702 C CA . CYS A 1 219 ? -8.873 -14.369 1.371 1.00 97.88 219 CYS A CA 1
ATOM 1703 C C . CYS A 1 219 ? -8.028 -15.654 1.363 1.00 97.88 219 CYS A C 1
ATOM 1705 O O . CYS A 1 219 ? -7.045 -15.722 0.630 1.00 97.88 219 CYS A O 1
ATOM 1707 N N . ALA A 1 220 ? -8.397 -16.690 2.127 1.00 97.62 220 ALA A N 1
ATOM 1708 C CA . ALA A 1 220 ? -7.640 -17.945 2.187 1.00 97.62 220 ALA A CA 1
ATOM 1709 C C . ALA A 1 220 ? -7.374 -18.587 0.804 1.00 97.62 220 ALA A C 1
ATOM 1711 O O . ALA A 1 220 ? -6.226 -18.957 0.556 1.00 97.62 220 ALA A O 1
ATOM 1712 N N . PRO A 1 221 ? -8.343 -18.645 -0.139 1.00 98.06 221 PRO A N 1
ATOM 1713 C CA . PRO A 1 221 ? -8.083 -19.182 -1.475 1.00 98.06 221 PRO A CA 1
ATOM 1714 C C . PRO A 1 221 ? -7.013 -18.412 -2.258 1.00 98.06 221 PRO A C 1
ATOM 1716 O O . PRO A 1 221 ? -6.284 -19.029 -3.025 1.00 98.06 221 PRO A O 1
ATOM 1719 N N . LEU A 1 222 ? -6.885 -17.096 -2.040 1.00 96.81 222 LEU A N 1
ATOM 1720 C CA . LEU A 1 222 ? -5.862 -16.270 -2.695 1.00 96.81 222 LEU A CA 1
ATOM 1721 C C . LEU A 1 222 ? -4.460 -16.635 -2.183 1.00 96.81 222 LEU A C 1
ATOM 1723 O O . LEU A 1 222 ? -3.508 -16.749 -2.947 1.00 96.81 222 LEU A O 1
ATOM 1727 N N . LEU A 1 223 ? -4.331 -16.879 -0.876 1.00 95.81 223 LEU A N 1
ATOM 1728 C CA . LEU A 1 223 ? -3.066 -17.329 -0.285 1.00 95.81 223 LEU A CA 1
ATOM 1729 C C . LEU A 1 223 ? -2.682 -18.731 -0.781 1.00 95.81 223 LEU A C 1
ATOM 1731 O O . LEU A 1 223 ? -1.507 -19.015 -1.021 1.00 95.81 223 LEU A O 1
ATOM 1735 N N . TRP A 1 224 ? -3.671 -19.612 -0.961 1.00 96.19 224 TRP A N 1
ATOM 1736 C CA . TRP A 1 224 ? -3.459 -20.955 -1.506 1.00 96.19 224 TRP A CA 1
ATOM 1737 C C . TRP A 1 224 ? -3.129 -20.957 -2.999 1.00 96.19 224 TRP A C 1
ATOM 1739 O O . TRP A 1 224 ? -2.390 -21.837 -3.433 1.00 96.19 224 TRP A O 1
ATOM 1749 N N . SER A 1 225 ? -3.604 -19.971 -3.767 1.00 94.88 225 SER A N 1
ATOM 1750 C CA . SER A 1 225 ? -3.243 -19.808 -5.182 1.00 94.88 225 SER A CA 1
ATOM 1751 C C . SER A 1 225 ? -1.833 -19.255 -5.395 1.00 94.88 225 SER A C 1
ATOM 1753 O O . SER A 1 225 ? -1.403 -19.127 -6.536 1.00 94.88 225 SER A O 1
ATOM 1755 N N . GLY A 1 226 ? -1.097 -18.963 -4.318 1.00 92.19 226 GLY A N 1
ATOM 1756 C CA . GLY A 1 226 ? 0.296 -18.532 -4.384 1.00 92.19 226 GLY A CA 1
ATOM 1757 C C . GLY A 1 226 ? 0.524 -17.059 -4.066 1.00 92.19 226 GLY A C 1
ATOM 1758 O O . GLY A 1 226 ? 1.673 -16.631 -4.112 1.00 92.19 226 GLY A O 1
ATOM 1759 N N . LEU A 1 227 ? -0.506 -16.291 -3.682 1.00 95.06 227 LEU A N 1
ATOM 1760 C CA . LEU A 1 227 ? -0.304 -14.931 -3.179 1.00 95.06 227 LEU A CA 1
ATOM 1761 C C . LEU A 1 227 ? 0.591 -14.965 -1.931 1.00 95.06 227 LEU A C 1
ATOM 1763 O O . LEU A 1 227 ? 0.232 -15.555 -0.907 1.00 95.06 227 LEU A O 1
ATOM 1767 N N . ARG A 1 228 ? 1.757 -14.322 -2.015 1.00 96.06 228 ARG A N 1
ATOM 1768 C CA . ARG A 1 228 ? 2.678 -14.132 -0.890 1.00 96.06 228 ARG A CA 1
ATOM 1769 C C . ARG A 1 228 ? 2.661 -12.670 -0.485 1.00 96.06 228 ARG A C 1
ATOM 1771 O O . ARG A 1 228 ? 2.926 -11.790 -1.300 1.00 96.06 228 ARG A O 1
ATOM 1778 N N . LEU A 1 229 ? 2.328 -12.429 0.776 1.00 97.44 229 LEU A N 1
ATOM 1779 C CA . LEU A 1 229 ? 2.187 -11.092 1.335 1.00 97.44 229 LEU A CA 1
ATOM 1780 C C . LEU A 1 229 ? 3.260 -10.854 2.388 1.00 97.44 229 LEU A C 1
ATOM 1782 O O . LEU A 1 229 ? 3.663 -11.778 3.099 1.00 97.44 229 LEU A O 1
ATOM 1786 N N . ALA A 1 230 ? 3.645 -9.596 2.539 1.00 97.25 230 ALA A N 1
ATOM 1787 C CA . ALA A 1 230 ? 4.434 -9.126 3.657 1.00 97.25 230 ALA A CA 1
ATOM 1788 C C . ALA A 1 230 ? 3.755 -7.938 4.340 1.00 97.25 230 ALA A C 1
ATOM 1790 O O . ALA A 1 230 ? 3.004 -7.176 3.728 1.00 97.25 230 ALA A O 1
ATOM 1791 N N . VAL A 1 231 ? 4.029 -7.806 5.635 1.00 97.19 231 VAL A N 1
ATOM 1792 C CA . VAL A 1 231 ? 3.638 -6.653 6.443 1.00 97.19 231 VAL A CA 1
ATOM 1793 C C . VAL A 1 231 ? 4.884 -5.848 6.754 1.00 97.19 231 VAL A C 1
ATOM 1795 O O . VAL A 1 231 ? 5.870 -6.423 7.223 1.00 97.19 231 VAL A O 1
ATOM 1798 N N . VAL A 1 232 ? 4.827 -4.535 6.527 1.00 97.12 232 VAL A N 1
ATOM 1799 C CA . VAL A 1 232 ? 5.899 -3.605 6.894 1.00 97.12 232 VAL A CA 1
ATOM 1800 C C . VAL A 1 232 ? 5.425 -2.630 7.970 1.00 97.12 232 VAL A C 1
ATOM 1802 O O . VAL A 1 232 ? 4.339 -2.050 7.891 1.00 97.12 232 VAL A O 1
ATOM 1805 N N . HIS A 1 233 ? 6.282 -2.445 8.972 1.00 95.25 233 HIS A N 1
ATOM 1806 C CA . HIS A 1 233 ? 6.106 -1.540 10.100 1.00 95.25 233 HIS A CA 1
ATOM 1807 C C . HIS A 1 233 ? 7.181 -0.454 10.067 1.00 95.25 233 HIS A C 1
ATOM 1809 O O . HIS A 1 233 ? 8.317 -0.727 10.468 1.00 95.25 233 HIS A O 1
ATOM 1815 N N . PRO A 1 234 ? 6.866 0.767 9.607 1.00 94.19 234 PRO A N 1
ATOM 1816 C CA . PRO A 1 234 ? 7.751 1.898 9.816 1.00 94.19 234 PRO A CA 1
ATOM 1817 C C . PRO A 1 234 ? 7.704 2.320 11.290 1.00 94.19 234 PRO A C 1
ATOM 1819 O O . PRO A 1 234 ? 6.638 2.536 11.863 1.00 94.19 234 PRO A O 1
ATOM 1822 N N . VAL A 1 235 ? 8.875 2.440 11.905 1.00 91.19 235 VAL A N 1
ATOM 1823 C CA . VAL A 1 235 ? 9.070 2.919 13.273 1.00 91.19 235 VAL A CA 1
ATOM 1824 C C . VAL A 1 235 ? 9.889 4.198 13.197 1.00 91.19 235 VAL A C 1
ATOM 1826 O O . VAL A 1 235 ? 11.081 4.166 12.893 1.00 91.19 235 VAL A O 1
ATOM 1829 N N . LEU A 1 236 ? 9.244 5.331 13.461 1.00 88.69 236 LEU A N 1
ATOM 1830 C CA . LEU A 1 236 ? 9.914 6.623 13.580 1.00 88.69 236 LEU A CA 1
ATOM 1831 C C . LEU A 1 236 ? 10.493 6.760 14.996 1.00 88.69 236 LEU A C 1
ATOM 1833 O O . LEU A 1 236 ? 9.806 6.467 15.975 1.00 88.69 236 LEU A O 1
ATOM 1837 N N . SER A 1 237 ? 11.745 7.204 15.123 1.00 74.50 237 SER A N 1
ATOM 1838 C CA . SER A 1 237 ? 12.383 7.400 16.433 1.00 74.50 237 SER A CA 1
ATOM 1839 C C . SER A 1 237 ? 12.260 8.859 16.898 1.00 74.50 237 SER A C 1
ATOM 1841 O O . SER A 1 237 ? 12.731 9.758 16.206 1.00 74.50 237 SER A O 1
ATOM 1843 N N . GLY A 1 238 ? 11.721 9.096 18.103 1.00 62.78 238 GLY A N 1
ATOM 1844 C CA . GLY A 1 238 ? 11.776 10.390 18.814 1.00 62.78 238 GLY A CA 1
ATOM 1845 C C . GLY A 1 238 ? 10.452 11.167 18.949 1.00 62.78 238 GLY A C 1
ATOM 1846 O O . GLY A 1 238 ? 9.387 10.683 18.570 1.00 62.78 238 GLY A O 1
ATOM 1847 N N . ASP A 1 239 ? 10.548 12.395 19.488 1.00 49.72 239 ASP A N 1
ATOM 1848 C CA . ASP A 1 239 ? 9.471 13.354 19.850 1.00 49.72 239 ASP A CA 1
ATOM 1849 C C . ASP A 1 239 ? 8.458 13.710 18.739 1.00 49.72 239 ASP A C 1
ATOM 1851 O O . ASP A 1 239 ? 7.464 14.389 19.005 1.00 49.72 239 ASP A O 1
ATOM 1855 N N . VAL A 1 240 ? 8.684 13.256 17.501 1.00 54.78 240 VAL A N 1
ATOM 1856 C CA . VAL A 1 240 ? 7.827 13.514 16.329 1.00 54.78 240 VAL A CA 1
ATOM 1857 C C . VAL A 1 240 ? 6.399 12.991 16.544 1.00 54.78 240 VAL A C 1
ATOM 1859 O O . VAL A 1 240 ? 5.440 13.602 16.079 1.00 54.78 240 VAL A O 1
ATOM 1862 N N . LEU A 1 241 ? 6.240 11.892 17.289 1.00 51.59 241 LEU A N 1
ATOM 1863 C CA . LEU A 1 241 ? 4.923 11.349 17.653 1.00 51.59 241 LEU A CA 1
ATOM 1864 C C . LEU A 1 241 ? 4.378 11.942 18.968 1.00 51.59 241 LEU A C 1
ATOM 1866 O O . LEU A 1 241 ? 3.176 12.175 19.080 1.00 51.59 241 LEU A O 1
ATOM 1870 N N . LEU A 1 242 ? 5.252 12.242 19.940 1.00 47.47 242 LEU A N 1
ATOM 1871 C CA . LEU A 1 242 ? 4.861 12.658 21.298 1.00 47.47 242 LEU A CA 1
ATOM 1872 C C . LEU A 1 242 ? 4.296 14.083 21.379 1.00 47.47 242 LEU A C 1
ATOM 1874 O O . LEU A 1 242 ? 3.412 14.331 22.195 1.00 47.47 242 LEU A O 1
ATOM 1878 N N . LYS A 1 243 ? 4.741 15.014 20.523 1.00 50.41 243 LYS A N 1
ATOM 1879 C CA . LYS A 1 243 ? 4.146 16.367 20.468 1.00 50.41 243 LYS A CA 1
ATOM 1880 C C . LYS A 1 243 ? 2.699 16.373 19.963 1.00 50.41 243 LYS A C 1
ATOM 1882 O O . LYS A 1 243 ? 1.986 17.349 20.171 1.00 50.41 243 LYS A O 1
ATOM 1887 N N . THR A 1 244 ? 2.273 15.288 19.328 1.00 48.12 244 THR A N 1
ATOM 1888 C CA . THR A 1 244 ? 1.014 15.223 18.587 1.00 48.12 244 THR A CA 1
ATOM 1889 C C . THR A 1 244 ? -0.088 14.542 19.400 1.00 48.12 244 THR A C 1
ATOM 1891 O O . THR A 1 244 ? -1.192 15.071 19.487 1.00 48.12 244 THR A O 1
ATOM 1894 N N . GLU A 1 245 ? 0.218 13.434 20.093 1.00 45.50 245 GLU A N 1
ATOM 1895 C CA . GLU A 1 245 ? -0.748 12.775 20.997 1.00 45.50 245 GLU A CA 1
ATOM 1896 C C . GLU A 1 245 ? -1.110 13.649 22.216 1.00 45.50 245 GLU A C 1
ATOM 1898 O O . GLU A 1 245 ? -2.208 13.534 22.756 1.00 45.50 245 GLU A O 1
ATOM 1903 N N . ALA A 1 246 ? -0.239 14.583 22.622 1.00 42.81 246 ALA A N 1
ATOM 1904 C CA . ALA A 1 246 ? -0.511 15.500 23.732 1.00 42.81 246 ALA A CA 1
ATOM 1905 C C . ALA A 1 246 ? -1.695 16.459 23.474 1.00 42.81 246 ALA A C 1
ATOM 1907 O O . ALA A 1 246 ? -2.290 16.950 24.431 1.00 42.81 246 ALA A O 1
ATOM 1908 N N . ARG A 1 247 ? -2.083 16.696 22.210 1.00 46.00 247 ARG A N 1
ATOM 1909 C CA . ARG A 1 247 ? -3.252 17.525 21.860 1.00 46.00 247 ARG A CA 1
ATOM 1910 C C . ARG A 1 247 ? -4.585 16.770 21.897 1.00 46.00 247 ARG A C 1
ATOM 1912 O O . ARG A 1 247 ? -5.624 17.411 22.005 1.00 46.00 247 ARG A O 1
ATOM 1919 N N . GLU A 1 248 ? -4.587 15.435 21.867 1.00 45.72 248 GLU A N 1
ATOM 1920 C CA . GLU A 1 248 ? -5.827 14.634 21.916 1.00 45.72 248 GLU A CA 1
ATOM 1921 C C . GLU A 1 248 ? -6.452 14.564 23.330 1.00 45.72 248 GLU A C 1
ATOM 1923 O O . GLU A 1 248 ? -7.564 14.062 23.489 1.00 45.72 248 GLU A O 1
ATOM 1928 N N . GLY A 1 249 ? -5.774 15.089 24.362 1.00 44.78 249 GLY A N 1
ATOM 1929 C CA . GLY A 1 249 ? -6.244 15.092 25.756 1.00 44.78 249 GLY A CA 1
ATOM 1930 C C . GLY A 1 249 ? -6.936 16.374 26.241 1.00 44.78 249 GLY A C 1
ATOM 1931 O O . GLY A 1 249 ? -7.573 16.347 27.293 1.00 44.78 249 GLY A O 1
ATOM 1932 N N . GLU A 1 250 ? -6.853 17.484 25.502 1.00 39.59 250 GLU A N 1
ATOM 1933 C CA . GLU A 1 250 ? -7.414 18.787 25.900 1.00 39.59 250 GLU A CA 1
ATOM 1934 C C . GLU A 1 250 ? -8.573 19.204 24.985 1.00 39.59 250 GLU A C 1
ATOM 1936 O O . GLU A 1 250 ? -8.534 20.224 24.307 1.00 39.59 250 GLU A O 1
ATOM 1941 N N . PHE A 1 251 ? -9.651 18.423 24.967 1.00 44.84 251 PHE A N 1
ATOM 1942 C CA . PHE A 1 251 ? -10.946 18.915 24.488 1.00 44.84 251 PHE A CA 1
ATOM 1943 C C . PHE A 1 251 ? -12.021 18.649 25.543 1.00 44.84 251 PHE A C 1
ATOM 1945 O O . PHE A 1 251 ? -12.887 17.789 25.410 1.00 44.84 251 PHE A O 1
ATOM 1952 N N . VAL A 1 252 ? -11.956 19.427 26.626 1.00 40.50 252 VAL A N 1
ATOM 1953 C CA . VAL A 1 252 ? -13.109 19.686 27.492 1.00 40.50 252 VAL A CA 1
ATOM 1954 C C . VAL A 1 252 ? -13.421 21.175 27.387 1.00 40.50 252 VAL A C 1
ATOM 1956 O O . VAL A 1 252 ? -12.773 22.006 28.009 1.00 40.50 252 VAL A O 1
ATOM 1959 N N . GLY A 1 253 ? -14.393 21.461 26.520 1.00 45.66 253 GLY A N 1
ATOM 1960 C CA . GLY A 1 253 ? -15.182 22.685 26.379 1.00 45.66 253 GLY A CA 1
ATOM 1961 C C . GLY A 1 253 ? -14.635 23.987 26.961 1.00 45.66 253 GLY A C 1
ATOM 1962 O O . GLY A 1 253 ? -14.829 24.274 28.138 1.00 45.66 253 GLY A O 1
ATOM 1963 N N . CYS A 1 254 ? -14.159 24.863 26.080 1.00 35.31 254 CYS A N 1
ATOM 1964 C CA . CYS A 1 254 ? -14.359 26.295 26.261 1.00 35.31 254 CYS A CA 1
ATOM 1965 C C . CYS A 1 254 ? -14.628 26.923 24.889 1.00 35.31 254 CYS A C 1
ATOM 1967 O O . CYS A 1 254 ? -13.714 27.159 24.106 1.00 35.31 254 CYS A O 1
ATOM 1969 N N . PHE A 1 255 ? -15.908 27.130 24.573 1.00 40.81 255 PHE A N 1
ATOM 1970 C CA . PHE A 1 255 ? -16.305 28.034 23.500 1.00 40.81 255 PHE A CA 1
ATOM 1971 C C . PHE A 1 255 ? -16.066 29.453 24.011 1.00 40.81 255 PHE A C 1
ATOM 1973 O O . PHE A 1 255 ? -16.887 29.993 24.752 1.00 40.81 255 PHE A O 1
ATOM 1980 N N . THR A 1 256 ? -14.924 30.038 23.671 1.00 40.47 256 THR A N 1
ATOM 1981 C CA . THR A 1 256 ? -14.749 31.486 23.757 1.00 40.47 256 THR A CA 1
ATOM 1982 C C . THR A 1 256 ? -15.008 32.061 22.375 1.00 40.47 256 THR A C 1
ATOM 1984 O O . THR A 1 256 ? -14.200 31.901 21.463 1.00 40.47 256 THR A O 1
ATOM 1987 N N . ASP A 1 257 ? -16.170 32.694 22.227 1.00 47.03 257 ASP A N 1
ATOM 1988 C CA . ASP A 1 257 ? -16.461 33.584 21.110 1.00 47.03 257 ASP A CA 1
ATOM 1989 C C . ASP A 1 257 ? -15.495 34.774 21.162 1.00 47.03 257 ASP A C 1
ATOM 1991 O O . ASP A 1 257 ? -15.493 35.533 22.132 1.00 47.03 257 ASP A O 1
ATOM 1995 N N . GLY A 1 258 ? -14.703 34.941 20.104 1.00 50.59 258 GLY A N 1
ATOM 1996 C CA . GLY A 1 258 ? -13.880 36.128 19.879 1.00 50.59 258 GLY A CA 1
ATOM 1997 C C . GLY A 1 258 ? -12.385 35.875 20.020 1.00 50.59 258 GLY A C 1
ATOM 1998 O O . GLY A 1 258 ? -11.831 36.021 21.098 1.00 50.59 258 GLY A O 1
ATOM 1999 N N . ASP A 1 259 ? -11.745 35.478 18.923 1.00 41.88 259 ASP A N 1
ATOM 2000 C CA . ASP A 1 259 ? -10.647 36.227 18.299 1.00 41.88 259 ASP A CA 1
ATOM 2001 C C . ASP A 1 259 ? -10.159 35.457 17.062 1.00 41.88 259 ASP A C 1
ATOM 2003 O O . ASP A 1 259 ? -10.213 34.228 17.001 1.00 41.88 259 ASP A O 1
ATOM 2007 N N . GLY A 1 260 ? -9.795 36.196 16.014 1.00 43.56 260 GLY A N 1
ATOM 2008 C CA . GLY A 1 260 ? -9.479 35.654 14.695 1.00 43.56 260 GLY A CA 1
ATOM 2009 C C . GLY A 1 260 ? -8.365 34.610 14.743 1.00 43.56 260 GLY A C 1
ATOM 2010 O O . GLY A 1 260 ? -7.234 34.910 15.112 1.00 43.56 260 GLY A O 1
ATOM 2011 N N . PHE A 1 261 ? -8.696 33.389 14.329 1.00 43.03 261 PHE A N 1
ATOM 2012 C CA . PHE A 1 261 ? -7.730 32.337 14.051 1.00 43.03 261 PHE A CA 1
ATOM 2013 C C . PHE A 1 261 ? -6.959 32.724 12.783 1.00 43.03 261 PHE A C 1
ATOM 2015 O O . PHE A 1 261 ? -7.488 32.597 11.679 1.00 43.03 261 PHE A O 1
ATOM 2022 N N . ASP A 1 262 ? -5.741 33.239 12.939 1.00 44.38 262 ASP A N 1
ATOM 2023 C CA . ASP A 1 262 ? -4.773 33.340 11.847 1.00 44.38 262 ASP A CA 1
ATOM 2024 C C . ASP A 1 262 ? -3.995 32.008 11.804 1.00 44.38 262 ASP A C 1
ATOM 2026 O O . ASP A 1 262 ? -3.210 31.740 12.715 1.00 44.38 262 ASP A O 1
ATOM 2030 N N . PRO A 1 263 ? -4.234 31.106 10.828 1.00 46.88 263 PRO A N 1
ATOM 2031 C CA . PRO A 1 263 ? -3.642 29.763 10.817 1.00 46.88 263 PRO A CA 1
ATOM 2032 C C . PRO A 1 263 ? -2.135 29.754 10.523 1.00 46.88 263 PRO A C 1
ATOM 2034 O O . PRO A 1 263 ? -1.534 28.685 10.443 1.00 46.88 263 PRO A O 1
ATOM 2037 N N . PHE A 1 264 ? -1.531 30.921 10.304 1.00 44.91 264 PHE A N 1
ATOM 2038 C CA . PHE A 1 264 ? -0.160 31.060 9.843 1.00 44.91 264 PHE A CA 1
ATOM 2039 C C . PHE A 1 264 ? 0.581 32.091 10.685 1.00 44.91 264 PHE A C 1
ATOM 2041 O O . PHE A 1 264 ? 0.957 33.139 10.172 1.00 44.91 264 PHE A O 1
ATOM 2048 N N . ASP A 1 265 ? 0.838 31.780 11.956 1.00 45.69 265 ASP A N 1
ATOM 2049 C CA . ASP A 1 265 ? 1.895 32.473 12.692 1.00 45.69 265 ASP A CA 1
ATOM 2050 C C . ASP A 1 265 ? 3.250 32.100 12.049 1.00 45.69 265 ASP A C 1
ATOM 2052 O O . ASP A 1 265 ? 3.685 30.944 12.118 1.00 45.69 265 ASP A O 1
ATOM 2056 N N . PRO A 1 266 ? 3.914 33.024 11.330 1.00 46.78 266 PRO A N 1
ATOM 2057 C CA . PRO A 1 266 ? 5.133 32.724 10.604 1.00 46.78 266 PRO A CA 1
ATOM 2058 C C . PRO A 1 266 ? 6.378 32.725 11.505 1.00 46.78 266 PRO A C 1
ATOM 2060 O O . PRO A 1 266 ? 7.463 32.483 10.974 1.00 46.78 266 PRO A O 1
ATOM 2063 N N . ASP A 1 267 ? 6.255 32.958 12.817 1.00 46.69 267 ASP A N 1
ATOM 2064 C CA . ASP A 1 267 ? 7.395 33.083 13.737 1.00 46.69 267 ASP A CA 1
ATOM 2065 C C . ASP A 1 267 ? 7.861 31.762 14.391 1.00 46.69 267 ASP A C 1
ATOM 2067 O O . ASP A 1 267 ? 8.915 31.731 15.027 1.00 46.69 267 ASP A O 1
ATOM 2071 N N . GLU A 1 268 ? 7.217 30.616 14.128 1.00 49.59 268 GLU A N 1
ATOM 2072 C CA . GLU A 1 268 ? 7.754 29.289 14.516 1.00 49.59 268 GLU A CA 1
ATOM 2073 C C . GLU A 1 268 ? 8.865 28.750 13.574 1.00 49.59 268 GLU A C 1
ATOM 2075 O O . GLU A 1 268 ? 9.338 27.620 13.717 1.00 49.59 268 GLU A O 1
ATOM 2080 N N . ARG A 1 269 ? 9.369 29.565 12.633 1.00 49.31 269 ARG A N 1
ATOM 2081 C CA . ARG A 1 269 ? 10.392 29.204 11.616 1.00 49.31 269 ARG A CA 1
ATOM 2082 C C . ARG A 1 269 ? 11.809 28.919 12.150 1.00 49.31 269 ARG A C 1
ATOM 2084 O O . ARG A 1 269 ? 12.746 28.798 11.361 1.00 49.31 269 ARG A O 1
ATOM 2091 N N . GLY A 1 270 ? 12.000 28.836 13.465 1.00 48.97 270 GLY A N 1
ATOM 2092 C CA . GLY A 1 270 ? 13.320 28.696 14.094 1.00 48.97 270 GLY A CA 1
ATOM 2093 C C . GLY A 1 270 ? 13.691 27.289 14.563 1.00 48.97 270 GLY A C 1
ATOM 2094 O O . GLY A 1 270 ? 14.860 27.045 14.869 1.00 48.97 270 GLY A O 1
ATOM 2095 N N . ALA A 1 271 ? 12.740 26.355 14.652 1.00 55.69 271 ALA A N 1
ATOM 2096 C CA . ALA A 1 271 ? 13.070 24.996 15.068 1.00 55.69 271 ALA A CA 1
ATOM 2097 C C . ALA A 1 271 ? 13.796 24.269 13.921 1.00 55.69 271 ALA A C 1
ATOM 2099 O O . ALA A 1 271 ? 13.299 24.273 12.792 1.00 55.69 271 ALA A O 1
ATOM 2100 N N . PRO A 1 272 ? 14.961 23.635 14.165 1.00 59.38 272 PRO A N 1
ATOM 2101 C CA . PRO A 1 272 ? 15.617 22.841 13.137 1.00 59.38 272 PRO A CA 1
ATOM 2102 C C . PRO A 1 272 ? 14.637 21.774 12.647 1.00 59.38 272 PRO A C 1
ATOM 2104 O O . PRO A 1 272 ? 14.077 21.032 13.456 1.00 59.38 272 PRO A O 1
ATOM 2107 N N . VAL A 1 273 ? 14.429 21.705 11.329 1.00 68.31 273 VAL A N 1
ATOM 2108 C CA . VAL A 1 273 ? 13.644 20.639 10.703 1.00 68.31 273 VAL A CA 1
ATOM 2109 C C . VAL A 1 273 ? 14.392 19.334 10.958 1.00 68.31 273 VAL A C 1
ATOM 2111 O O . VAL A 1 273 ? 15.367 19.005 10.281 1.00 68.31 273 VAL A O 1
ATOM 2114 N N . VAL A 1 274 ? 13.994 18.626 12.013 1.00 79.44 274 VAL A N 1
ATOM 2115 C CA . VAL A 1 274 ? 14.526 17.302 12.317 1.00 79.44 274 VAL A CA 1
ATOM 2116 C C . VAL A 1 274 ? 13.937 16.356 11.286 1.00 79.44 274 VAL A C 1
ATOM 2118 O O . VAL A 1 274 ? 12.731 16.130 11.273 1.00 79.44 274 VAL A O 1
ATOM 2121 N N . ASP A 1 275 ? 14.792 15.824 10.418 1.00 86.25 275 ASP A N 1
ATOM 2122 C CA . ASP A 1 275 ? 14.424 14.789 9.457 1.00 86.25 275 ASP A CA 1
ATOM 2123 C C . ASP A 1 275 ? 13.906 13.547 10.216 1.00 86.25 275 ASP A C 1
ATOM 2125 O O . ASP A 1 275 ? 14.706 12.849 10.858 1.00 86.25 275 ASP A O 1
ATOM 2129 N N . PRO A 1 276 ? 12.589 13.254 10.161 1.00 87.19 276 PRO A N 1
ATOM 2130 C CA . PRO A 1 276 ? 11.976 12.189 10.955 1.00 87.19 276 PRO A CA 1
ATOM 2131 C C . PRO A 1 276 ? 12.446 10.797 10.522 1.00 87.19 276 PRO A C 1
ATOM 2133 O O . PRO A 1 276 ? 12.331 9.835 11.280 1.00 87.19 276 PRO A O 1
ATOM 2136 N N . TRP A 1 277 ? 13.008 10.682 9.319 1.00 92.38 277 TRP A N 1
ATOM 2137 C CA . TRP A 1 277 ? 13.443 9.419 8.745 1.00 92.38 277 TRP A CA 1
ATOM 2138 C C . TRP A 1 277 ? 14.895 9.073 9.084 1.00 92.38 277 TRP A C 1
ATOM 2140 O O . TRP A 1 277 ? 15.334 7.957 8.810 1.00 92.38 277 TRP A O 1
ATOM 2150 N N . LYS A 1 278 ? 15.660 10.001 9.680 1.00 89.88 278 LYS A N 1
ATOM 2151 C CA . LYS A 1 278 ? 17.111 9.824 9.885 1.00 89.88 278 LYS A CA 1
ATOM 2152 C C . LYS A 1 278 ? 17.424 8.694 10.865 1.00 89.88 278 LYS A C 1
ATOM 2154 O O . LYS A 1 278 ? 18.450 8.030 10.763 1.00 89.88 278 LYS A O 1
ATOM 2159 N N . SER A 1 279 ? 16.540 8.506 11.832 1.00 87.56 279 SER A N 1
ATOM 2160 C CA . SER A 1 279 ? 16.597 7.480 12.872 1.00 87.56 279 SER A CA 1
ATOM 2161 C C . SER A 1 279 ? 15.443 6.482 12.751 1.00 87.56 279 SER A C 1
ATOM 2163 O O . SER A 1 279 ? 15.235 5.667 13.654 1.00 87.56 279 SER A O 1
ATOM 2165 N N . ALA A 1 280 ? 14.669 6.554 11.666 1.00 91.62 280 ALA A N 1
ATOM 2166 C CA . ALA A 1 280 ? 13.571 5.637 11.429 1.00 91.62 280 ALA A CA 1
ATOM 2167 C C . ALA A 1 280 ? 14.091 4.255 11.022 1.00 91.62 280 ALA A C 1
ATOM 2169 O O . ALA A 1 280 ? 15.158 4.116 10.422 1.00 91.62 280 ALA A O 1
ATOM 2170 N N . ARG A 1 281 ? 13.321 3.224 11.361 1.00 92.00 281 ARG A N 1
ATOM 2171 C CA . ARG A 1 281 ? 13.608 1.825 11.033 1.00 92.00 281 ARG A CA 1
ATOM 2172 C C . ARG A 1 281 ? 12.356 1.166 10.483 1.00 92.00 281 ARG A C 1
ATOM 2174 O O . ARG A 1 281 ? 11.265 1.426 10.980 1.00 92.00 281 ARG A O 1
ATOM 2181 N N . GLY A 1 282 ? 12.498 0.313 9.479 1.00 92.75 282 GLY A N 1
ATOM 2182 C CA . GLY A 1 282 ? 11.417 -0.535 8.991 1.00 92.75 282 GLY A CA 1
ATOM 2183 C C . GLY A 1 282 ? 11.581 -1.956 9.506 1.00 92.75 282 GLY A C 1
ATOM 2184 O O . GLY A 1 282 ? 12.694 -2.472 9.529 1.00 92.75 282 GLY A O 1
ATOM 2185 N N . PHE A 1 283 ? 10.485 -2.616 9.870 1.00 94.25 283 PHE A N 1
ATOM 2186 C CA . PHE A 1 283 ? 10.483 -4.057 10.124 1.00 94.25 283 PHE A CA 1
ATOM 2187 C C . PHE A 1 283 ? 9.522 -4.759 9.174 1.00 94.25 283 PHE A C 1
ATOM 2189 O O . PHE A 1 283 ? 8.379 -4.329 9.044 1.00 94.25 283 PHE A O 1
ATOM 2196 N N . CYS A 1 284 ? 9.965 -5.839 8.531 1.00 95.19 284 CYS A N 1
ATOM 2197 C CA . CYS A 1 284 ? 9.157 -6.591 7.573 1.00 95.19 284 CYS A CA 1
ATOM 2198 C C . CYS A 1 284 ? 9.043 -8.068 7.948 1.00 95.19 284 CYS A C 1
ATOM 2200 O O . CYS A 1 284 ? 10.017 -8.709 8.350 1.00 95.19 284 CYS A O 1
ATOM 2202 N N . HIS A 1 285 ? 7.848 -8.636 7.789 1.00 94.75 285 HIS A N 1
ATOM 2203 C CA . HIS A 1 285 ? 7.663 -10.074 7.892 1.00 94.75 285 HIS A CA 1
ATOM 2204 C C . HIS A 1 285 ? 6.631 -10.617 6.900 1.00 94.75 285 HIS A C 1
ATOM 2206 O O . HIS A 1 285 ? 5.585 -10.012 6.675 1.00 94.75 285 HIS A O 1
ATOM 2212 N N . GLY A 1 286 ? 6.884 -11.819 6.379 1.00 95.06 286 GLY A N 1
ATOM 2213 C CA . GLY A 1 286 ? 5.911 -12.550 5.565 1.00 95.06 286 GLY A CA 1
ATOM 2214 C C . GLY A 1 286 ? 4.675 -12.990 6.358 1.00 95.06 286 GLY A C 1
ATOM 2215 O O . GLY A 1 286 ? 4.731 -13.142 7.590 1.00 95.06 286 GLY A O 1
ATOM 2216 N N . ILE A 1 287 ? 3.571 -13.194 5.638 1.00 91.12 287 ILE A N 1
ATOM 2217 C CA . ILE A 1 287 ? 2.310 -13.770 6.130 1.00 91.12 287 ILE A CA 1
ATOM 2218 C C . ILE A 1 287 ? 2.185 -15.214 5.672 1.00 91.12 287 ILE A C 1
ATOM 2220 O O . ILE A 1 287 ? 2.426 -15.533 4.494 1.00 91.12 287 ILE A O 1
#

Sequence (287 aa):
MLESDLELSFRTRRPAYVVDPMLALASPHGAQLTSRLSSVADLWVTRTFWQVIDASEYYRSDPLALWPEEVREGMPESAAEDFRQALALWEEVRQRTDLSHCRLNWVSDSLTESAFPDGTAPDLLERYERLHQGLTGRCDPRDEATGSAWFFGAIDTLSLTAALGRARALTLAPEVPGACFGLACERVGFAIEVPPMSAAAITAIERRRTRELLVSAGCAPLLWSGLRLAVVHPVLSGDVLLKTEAREGEFVGCFTDGDGFDPFDPDERGAPVVDPWKSARGFCHGI

Radius of gyration: 20.56 Å; Cα contacts (8 Å, |Δi|>4): 393; chains: 1; bounding box: 62×57×56 Å

Secondary structure (DSSP, 8-state):
-----------PPPPEEEEPHIIIIISTTHHHHHHHHTTTSEEEE-HHHHHHHHTHHHHHH-GGGGS-HHHHTTS-TTHHHHHHHHHHHHHHHHHHS-SGGGTEEE--SSTTT-B--TT--TTHHHHHHHHHHHHHTTS-TT-GGGGSHHHHHHHHHHHHHHHHSS-EEEEE-TTSTT--HHHHHHHTT--EEPPPGGGHHHHHHHHHHHHHHHHHTT-HHHHHTT--EEEEEEE--STTTHHHHTTTT--S----------S--GGGTTS----TTTT-E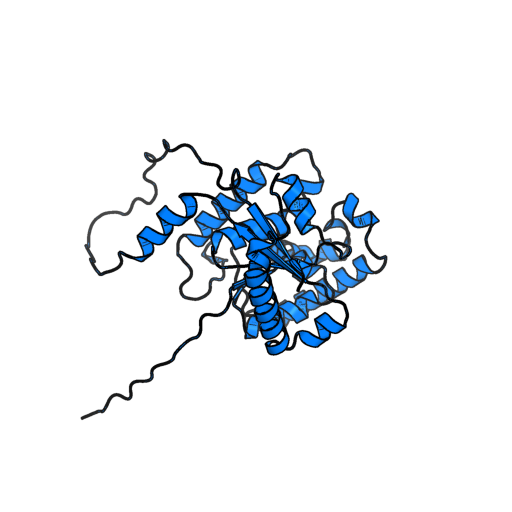EEEEE-